Protein AF-A0A1Q7G0K8-F1 (afdb_monomer)

Structure (mmCIF, N/CA/C/O backbone):
data_AF-A0A1Q7G0K8-F1
#
_entry.id   AF-A0A1Q7G0K8-F1
#
loop_
_atom_site.group_PDB
_atom_site.id
_atom_site.type_symbol
_atom_site.label_atom_id
_atom_site.label_alt_id
_atom_site.label_comp_id
_atom_site.label_asym_id
_atom_site.label_entity_id
_atom_site.label_seq_id
_atom_site.pdbx_PDB_ins_code
_atom_site.Cartn_x
_atom_site.Cartn_y
_atom_site.Cartn_z
_atom_site.occupancy
_atom_site.B_iso_or_equiv
_atom_site.auth_seq_id
_atom_site.auth_comp_id
_atom_site.auth_asym_id
_atom_site.auth_atom_id
_atom_site.pdbx_PDB_mod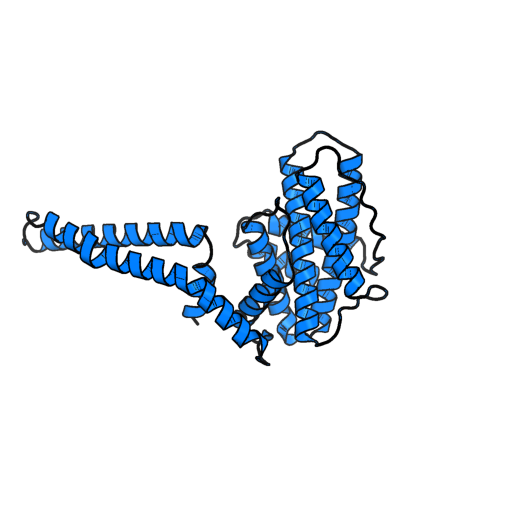el_num
ATOM 1 N N . MET A 1 1 ? -22.904 4.270 6.569 1.00 43.72 1 MET A N 1
ATOM 2 C CA . MET A 1 1 ? -21.488 4.524 6.192 1.00 43.72 1 MET A CA 1
ATOM 3 C C . MET A 1 1 ? -20.480 4.376 7.353 1.00 43.72 1 MET A C 1
ATOM 5 O O . MET A 1 1 ? -19.291 4.566 7.135 1.00 43.72 1 MET A O 1
ATOM 9 N N . THR A 1 2 ? -20.897 3.989 8.563 1.00 53.34 2 THR A N 1
ATOM 10 C CA . THR A 1 2 ? -20.095 4.091 9.805 1.00 53.34 2 THR A CA 1
ATOM 11 C C . THR A 1 2 ? -19.449 2.775 10.270 1.00 53.34 2 THR A C 1
ATOM 13 O O . THR A 1 2 ? -18.305 2.788 10.707 1.00 53.34 2 THR A O 1
ATOM 16 N N . PHE A 1 3 ? -20.108 1.624 10.099 1.00 43.81 3 PHE A N 1
ATOM 17 C CA . PHE A 1 3 ? -19.624 0.331 10.621 1.00 43.81 3 PHE A CA 1
ATOM 18 C C . PHE A 1 3 ? -18.377 -0.216 9.899 1.00 43.81 3 PHE A C 1
ATOM 20 O O . PHE A 1 3 ? -17.456 -0.717 10.536 1.00 43.81 3 PHE A O 1
ATOM 27 N N . ARG A 1 4 ? -18.292 -0.050 8.570 1.00 51.41 4 ARG A N 1
ATOM 28 C CA . ARG A 1 4 ? -17.136 -0.496 7.764 1.00 51.41 4 ARG A CA 1
ATOM 29 C C . ARG A 1 4 ? -15.848 0.277 8.069 1.00 51.41 4 ARG A C 1
ATOM 31 O O . ARG A 1 4 ? -14.794 -0.336 8.153 1.00 51.41 4 ARG A O 1
ATOM 38 N N . ARG A 1 5 ? -15.942 1.598 8.275 1.00 53.44 5 ARG A N 1
ATOM 39 C CA . ARG A 1 5 ? -14.797 2.433 8.689 1.00 53.44 5 ARG A CA 1
ATOM 40 C C . ARG A 1 5 ? -14.340 2.115 10.110 1.00 53.44 5 ARG A C 1
ATOM 42 O O . ARG A 1 5 ? -13.145 2.123 10.363 1.00 53.44 5 ARG A O 1
ATOM 49 N N . LEU A 1 6 ? -15.281 1.829 11.013 1.00 50.41 6 LEU A N 1
ATOM 50 C CA . LEU A 1 6 ? -14.967 1.397 12.377 1.00 50.41 6 LEU A CA 1
ATOM 51 C C . LEU A 1 6 ? -14.255 0.037 12.372 1.00 50.41 6 LEU A C 1
ATOM 53 O O . LEU A 1 6 ? -13.249 -0.131 13.051 1.00 50.41 6 LEU A O 1
ATOM 57 N N . LEU A 1 7 ? -14.707 -0.907 11.544 1.00 50.59 7 LEU A N 1
ATOM 58 C CA . LEU A 1 7 ? -14.046 -2.203 11.374 1.00 50.59 7 LEU A CA 1
ATOM 59 C C . LEU A 1 7 ? -12.630 -2.086 10.788 1.00 50.59 7 LEU A C 1
ATOM 61 O O . LEU A 1 7 ? -11.748 -2.818 11.227 1.00 50.59 7 LEU A O 1
ATOM 65 N N . SER A 1 8 ? -12.386 -1.165 9.847 1.00 46.12 8 SER A N 1
ATOM 66 C CA . SER A 1 8 ? -11.050 -0.974 9.262 1.00 46.12 8 SER A CA 1
ATOM 67 C C . SER A 1 8 ? -10.061 -0.285 10.211 1.00 46.12 8 SER A C 1
ATOM 69 O O . SER A 1 8 ? -8.856 -0.500 10.100 1.00 46.12 8 SER A O 1
ATOM 71 N N . THR A 1 9 ? -10.531 0.552 11.143 1.00 51.09 9 THR A N 1
ATOM 72 C CA . THR A 1 9 ? -9.659 1.210 12.131 1.00 51.09 9 THR A CA 1
ATOM 73 C C . THR A 1 9 ? -9.347 0.313 13.331 1.00 51.09 9 THR A C 1
ATOM 75 O O . THR A 1 9 ? -8.195 0.290 13.772 1.00 51.09 9 THR A O 1
ATOM 78 N N . LEU A 1 10 ? -10.313 -0.493 13.793 1.00 46.97 10 LEU A N 1
ATOM 79 C CA . LEU A 1 10 ? -10.187 -1.386 14.960 1.00 46.97 10 LEU A CA 1
ATOM 80 C C . LEU A 1 10 ? -9.153 -2.517 14.797 1.00 46.97 10 LEU A C 1
ATOM 82 O O . LEU A 1 10 ? -8.747 -3.145 15.775 1.00 46.97 10 LEU A O 1
ATOM 86 N N . THR A 1 11 ? -8.685 -2.789 13.579 1.00 48.81 11 THR A N 1
ATOM 87 C CA . THR A 1 11 ? -7.719 -3.865 13.313 1.00 48.81 11 THR A CA 1
ATOM 88 C C . THR A 1 11 ? -6.261 -3.495 13.586 1.00 48.81 11 THR A C 1
ATOM 90 O O . THR A 1 11 ? -5.415 -4.386 13.627 1.00 48.81 11 THR A O 1
ATOM 93 N N . THR A 1 12 ? -5.931 -2.217 13.799 1.00 53.56 12 THR A N 1
ATOM 94 C CA . THR A 1 12 ? -4.537 -1.796 14.034 1.00 53.56 12 THR A CA 1
ATOM 95 C C . THR A 1 12 ? -4.148 -1.899 15.513 1.00 53.56 12 THR A C 1
ATOM 97 O O . THR A 1 12 ? -4.905 -1.501 16.395 1.00 53.56 12 THR A O 1
ATOM 100 N N . VAL A 1 13 ? -2.942 -2.400 15.814 1.00 50.75 13 VAL A N 1
ATOM 101 C CA . VAL A 1 13 ? -2.431 -2.547 17.200 1.00 50.75 13 VAL A CA 1
ATOM 102 C C . VAL A 1 13 ? -2.451 -1.215 17.963 1.00 50.75 13 VAL A C 1
ATOM 104 O O . VAL A 1 13 ? -2.772 -1.178 19.149 1.00 50.75 13 VAL A O 1
ATOM 107 N N . VAL A 1 14 ? -2.194 -0.110 17.258 1.00 53.75 14 VAL A N 1
ATOM 108 C CA . VAL A 1 14 ? -2.262 1.250 17.808 1.00 53.75 14 VAL A CA 1
ATOM 109 C C . VAL A 1 14 ? -3.699 1.636 18.165 1.00 53.75 14 VAL A C 1
ATOM 111 O O . VAL A 1 14 ? -3.916 2.153 19.258 1.00 53.75 14 VAL A O 1
ATOM 114 N N . SER A 1 15 ? -4.687 1.316 17.314 1.00 56.28 15 SER A N 1
ATOM 115 C CA . SER A 1 15 ? -6.109 1.497 17.645 1.00 56.28 15 SER A CA 1
ATOM 116 C C . SER A 1 15 ? -6.512 0.676 18.864 1.00 56.28 15 SER A C 1
ATOM 118 O O . SER A 1 15 ? -7.259 1.170 19.696 1.00 56.28 15 SER A O 1
ATOM 120 N N . ARG A 1 16 ? -6.007 -0.553 19.024 1.00 60.28 16 ARG A N 1
ATOM 121 C CA . ARG A 1 16 ? -6.355 -1.395 20.184 1.00 60.28 16 ARG A CA 1
ATOM 122 C C . ARG A 1 16 ? -5.969 -0.726 21.503 1.00 60.28 16 ARG A C 1
ATOM 124 O O . ARG A 1 16 ? -6.757 -0.719 22.447 1.00 60.28 16 ARG A O 1
ATOM 131 N N . GLN A 1 17 ? -4.776 -0.133 21.561 1.00 63.19 17 GLN A N 1
ATOM 132 C CA . GLN A 1 17 ? -4.289 0.546 22.761 1.00 63.19 17 GLN A CA 1
ATOM 133 C C . GLN A 1 17 ? -4.999 1.880 23.009 1.00 63.19 17 GLN A C 1
ATOM 135 O O . GLN A 1 17 ? -5.343 2.180 24.153 1.00 63.19 17 GLN A O 1
ATOM 140 N N . THR A 1 18 ? -5.252 2.677 21.969 1.00 66.94 18 THR A N 1
ATOM 141 C CA . THR A 1 18 ? -5.958 3.957 22.123 1.00 66.94 18 THR A CA 1
ATOM 142 C C . THR A 1 18 ? -7.433 3.766 22.450 1.00 66.94 18 THR A C 1
ATOM 144 O O . THR A 1 18 ? -7.931 4.473 23.319 1.00 66.94 18 THR A O 1
ATOM 147 N N . THR A 1 19 ? -8.123 2.788 21.859 1.00 68.56 19 THR A N 1
ATOM 148 C CA . THR A 1 19 ? -9.530 2.499 22.176 1.00 68.56 19 THR A CA 1
ATOM 149 C C . THR A 1 19 ? -9.686 1.947 23.594 1.00 68.56 19 THR A C 1
ATOM 151 O O . THR A 1 19 ? -10.579 2.385 24.317 1.00 68.56 19 THR A O 1
ATOM 154 N N . ALA A 1 20 ? -8.784 1.068 24.047 1.00 70.94 20 ALA A N 1
ATOM 155 C CA . ALA A 1 20 ? -8.793 0.587 25.430 1.00 70.94 20 ALA A CA 1
ATOM 156 C C . ALA A 1 20 ? -8.519 1.715 26.445 1.00 70.94 20 ALA A C 1
ATOM 158 O O . ALA A 1 20 ? -9.172 1.782 27.487 1.00 70.94 20 ALA A O 1
ATOM 159 N N . ARG A 1 21 ? -7.590 2.634 26.135 1.00 75.69 21 ARG A N 1
ATOM 160 C CA . ARG A 1 21 ? -7.323 3.822 26.967 1.00 75.69 21 ARG A CA 1
ATOM 161 C C . ARG A 1 21 ? -8.503 4.793 26.974 1.00 75.69 21 ARG A C 1
ATOM 163 O O . ARG A 1 21 ? -8.889 5.255 28.042 1.00 75.69 21 ARG A O 1
ATOM 170 N N . ALA A 1 22 ? -9.100 5.068 25.816 1.00 79.06 22 ALA A N 1
ATOM 171 C CA . ALA A 1 22 ? -10.258 5.949 25.692 1.00 79.06 22 ALA A CA 1
ATOM 172 C C . ALA A 1 22 ? -11.465 5.414 26.475 1.00 79.06 22 ALA A C 1
ATOM 174 O O . ALA A 1 22 ? -12.128 6.183 27.163 1.00 79.06 22 ALA A O 1
ATOM 175 N N . LEU A 1 23 ? -11.701 4.098 26.439 1.00 83.19 23 LEU A N 1
ATOM 176 C CA . LEU A 1 23 ? -12.738 3.451 27.242 1.00 83.19 23 LEU A CA 1
ATOM 177 C C . LEU A 1 23 ? -12.514 3.676 28.744 1.00 83.19 23 LEU A C 1
ATOM 179 O O . LEU A 1 23 ? -13.438 4.077 29.448 1.00 83.19 23 LEU A O 1
ATOM 183 N N . GLY A 1 24 ? -11.281 3.476 29.222 1.00 79.81 24 GLY A N 1
ATOM 184 C CA . GLY A 1 24 ? -10.923 3.752 30.615 1.00 79.81 24 GLY A CA 1
ATOM 185 C C . GLY A 1 24 ? -11.176 5.211 31.005 1.00 79.81 24 GLY A C 1
ATOM 186 O O . GLY A 1 24 ? -11.798 5.470 32.032 1.00 79.81 24 GLY A O 1
ATOM 187 N N . VAL A 1 25 ? -10.772 6.163 30.156 1.00 83.69 25 VAL A N 1
ATOM 188 C CA . VAL A 1 25 ? -11.004 7.601 30.381 1.00 83.69 25 VAL A CA 1
ATOM 189 C C . VAL A 1 25 ? -12.498 7.922 30.441 1.00 83.69 25 VAL A C 1
ATOM 191 O O . VAL A 1 25 ? -12.925 8.619 31.355 1.00 83.69 25 VAL A O 1
ATOM 194 N N . ILE A 1 26 ? -13.308 7.384 29.526 1.00 85.81 26 ILE A N 1
ATOM 195 C CA . ILE A 1 26 ? -14.762 7.605 29.512 1.00 85.81 26 ILE A CA 1
ATOM 196 C C . ILE A 1 26 ? -15.412 7.068 30.791 1.00 85.81 26 ILE A C 1
ATOM 198 O O . ILE A 1 26 ? -16.236 7.760 31.383 1.00 85.81 26 ILE A O 1
ATOM 202 N N . CYS A 1 27 ? -15.024 5.876 31.255 1.00 84.44 27 CYS A N 1
ATOM 203 C CA . CYS A 1 27 ? -15.546 5.320 32.505 1.00 84.44 27 CYS A CA 1
ATOM 204 C C . CYS A 1 27 ? -15.149 6.163 33.726 1.00 84.44 27 CYS A C 1
ATOM 206 O O . CYS A 1 27 ? -15.976 6.378 34.609 1.00 84.44 27 CYS A O 1
ATOM 208 N N . VAL A 1 28 ? -13.920 6.690 33.765 1.00 83.81 28 VAL A N 1
ATOM 209 C CA . VAL A 1 28 ? -13.476 7.601 34.835 1.00 83.81 28 VAL A CA 1
ATOM 210 C C . VAL A 1 28 ? -14.252 8.918 34.799 1.00 83.81 28 VAL A C 1
ATOM 212 O O . VAL A 1 28 ? -14.718 9.377 35.839 1.00 83.81 28 VAL A O 1
ATOM 215 N N . VAL A 1 29 ? -14.450 9.509 33.618 1.00 87.81 29 VAL A N 1
ATOM 216 C CA . VAL A 1 29 ? -15.249 10.734 33.459 1.00 87.81 29 VAL A CA 1
ATOM 217 C C . VAL A 1 29 ? -16.693 10.493 33.894 1.00 87.81 29 VAL A C 1
ATOM 219 O O . VAL A 1 29 ? -17.233 11.279 34.667 1.00 87.81 29 VAL A O 1
ATOM 222 N N . GLY A 1 30 ? -17.301 9.384 33.468 1.00 82.50 30 GLY A N 1
ATOM 223 C CA . GLY A 1 30 ? -18.648 8.995 33.879 1.00 82.50 30 GLY A CA 1
ATOM 224 C C . GLY A 1 30 ? -18.778 8.825 35.394 1.00 82.50 30 GLY A C 1
ATOM 225 O O . GLY A 1 30 ? -19.734 9.323 35.992 1.00 82.50 30 GLY A O 1
ATOM 226 N N . TYR A 1 31 ? -17.781 8.214 36.036 1.00 85.44 31 TYR A N 1
ATOM 227 C CA . TYR A 1 31 ? -17.707 8.104 37.493 1.00 85.44 31 TYR A CA 1
ATOM 228 C C .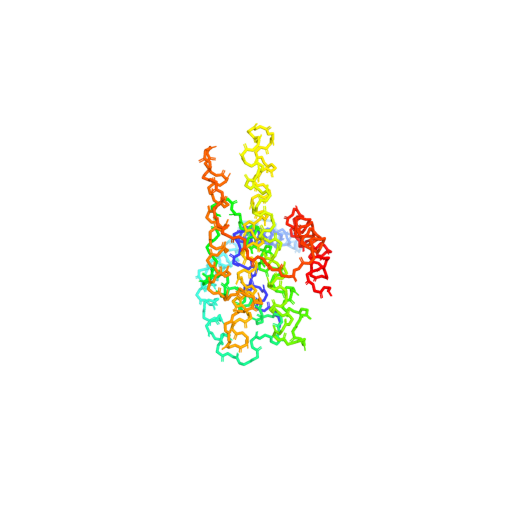 TYR A 1 31 ? -17.618 9.476 38.181 1.00 85.44 31 TYR A C 1
ATOM 230 O O . TYR A 1 31 ? -18.389 9.744 39.102 1.00 85.44 31 TYR A O 1
ATOM 238 N N . ILE A 1 32 ? -16.748 10.375 37.706 1.00 86.75 32 ILE A N 1
ATOM 239 C CA . ILE A 1 32 ? -16.601 11.733 38.259 1.00 86.75 32 ILE A CA 1
ATOM 240 C C . ILE A 1 32 ? -17.900 12.532 38.108 1.00 86.75 32 ILE A C 1
ATOM 242 O O . ILE A 1 32 ? -18.343 13.166 39.064 1.00 86.75 32 ILE A O 1
ATOM 246 N N . VAL A 1 33 ? -18.544 12.467 36.940 1.00 88.31 33 VAL A N 1
ATOM 247 C CA . VAL A 1 33 ? -19.842 13.116 36.700 1.00 88.31 33 VAL A CA 1
ATOM 248 C C . VAL A 1 33 ? -20.901 12.557 37.649 1.00 88.31 33 VAL A C 1
ATOM 250 O O . VAL A 1 33 ? -21.649 13.322 38.253 1.00 88.31 33 VAL A O 1
ATOM 253 N N . THR A 1 34 ? -20.921 11.239 37.861 1.00 85.44 34 THR A N 1
ATOM 254 C CA . THR A 1 34 ? -21.847 10.601 38.809 1.00 85.44 34 THR A CA 1
ATOM 255 C C . THR A 1 34 ? -21.617 11.124 40.232 1.00 85.44 34 THR A C 1
ATOM 257 O O . THR A 1 34 ? -22.569 11.541 40.889 1.00 85.44 34 THR A O 1
ATOM 260 N N . LEU A 1 35 ? -20.363 11.209 40.690 1.00 85.81 35 LEU A N 1
ATOM 261 C CA . LEU A 1 35 ? -20.038 11.792 41.997 1.00 85.81 35 LEU A CA 1
ATOM 262 C C . LEU A 1 35 ? -20.461 13.262 42.107 1.00 85.81 35 LEU A C 1
ATOM 264 O O . LEU A 1 35 ? -21.016 13.655 43.131 1.00 85.81 35 LEU A O 1
ATOM 268 N N . ALA A 1 36 ? -20.242 14.060 41.060 1.00 85.00 36 ALA A N 1
ATOM 269 C CA . ALA A 1 36 ? -20.640 15.464 41.029 1.00 85.00 36 ALA A CA 1
ATOM 270 C C . ALA A 1 36 ? -22.165 15.625 41.127 1.00 85.00 36 ALA A C 1
ATOM 272 O O . ALA A 1 36 ? -22.645 16.458 41.894 1.00 85.00 36 ALA A O 1
ATOM 273 N N . THR A 1 37 ? -22.936 14.791 40.420 1.00 85.44 37 THR A N 1
ATOM 274 C CA . THR A 1 37 ? -24.406 14.808 40.512 1.00 85.44 37 THR A CA 1
ATOM 275 C C . THR A 1 37 ? -24.904 14.396 41.896 1.00 85.44 37 THR A C 1
ATOM 277 O O . THR A 1 37 ? -25.792 15.049 42.433 1.00 85.44 37 THR A O 1
ATOM 280 N N . MET A 1 38 ? -24.292 13.383 42.519 1.00 84.44 38 MET A N 1
ATOM 281 C CA . MET A 1 38 ? -24.639 12.954 43.879 1.00 84.44 38 MET A CA 1
ATOM 282 C C . MET A 1 38 ? -24.292 14.002 44.940 1.00 84.44 38 MET A C 1
ATOM 284 O O . MET A 1 38 ? -25.022 14.151 45.922 1.00 84.44 38 MET A O 1
ATOM 288 N N . ALA A 1 39 ? -23.185 14.724 44.749 1.00 82.88 39 ALA A N 1
ATOM 289 C CA . ALA A 1 39 ? -22.804 15.847 45.596 1.00 82.88 39 ALA A CA 1
ATOM 290 C C . ALA A 1 39 ? -23.802 17.007 45.454 1.00 82.88 39 ALA A C 1
ATOM 292 O O . ALA A 1 39 ? -24.260 17.543 46.460 1.00 82.88 39 ALA A O 1
ATOM 293 N N . ALA A 1 40 ? -24.194 17.343 44.220 1.00 83.38 40 ALA A N 1
ATOM 294 C CA . ALA A 1 40 ? -25.156 18.405 43.935 1.00 83.38 40 ALA A CA 1
ATOM 295 C C . ALA A 1 40 ? -26.580 18.081 44.424 1.00 83.38 40 ALA A C 1
ATOM 297 O O . ALA A 1 40 ? -27.300 18.976 44.854 1.00 83.38 40 ALA A O 1
ATOM 298 N N . SER A 1 41 ? -26.988 16.809 44.393 1.00 82.88 41 SER A N 1
ATOM 299 C CA . SER A 1 41 ? -28.323 16.372 44.815 1.00 82.88 41 SER A CA 1
ATOM 300 C C . SER A 1 41 ? -28.442 16.096 46.320 1.00 82.88 41 SER A C 1
ATOM 302 O O . SER A 1 41 ? -29.478 15.607 46.765 1.00 82.88 41 SER A O 1
ATOM 304 N N . GLY A 1 42 ? -27.378 16.316 47.104 1.00 76.12 42 GLY A N 1
ATOM 305 C CA . GLY A 1 42 ? -27.368 16.053 48.548 1.00 76.12 42 GLY A CA 1
ATOM 306 C C . GLY A 1 42 ? -27.459 14.569 48.930 1.00 76.12 42 GLY A C 1
ATOM 307 O O . GLY A 1 42 ? -27.656 14.250 50.099 1.00 76.12 42 GLY A O 1
ATOM 308 N N . ALA A 1 43 ? -27.284 13.644 47.977 1.00 71.25 43 ALA A N 1
ATOM 309 C CA . ALA A 1 43 ? -27.407 12.199 48.206 1.00 71.25 43 ALA A CA 1
ATOM 310 C C . ALA A 1 43 ? -26.241 11.600 49.026 1.00 71.25 43 ALA A C 1
ATOM 312 O O . ALA A 1 43 ? -26.268 10.418 49.375 1.00 71.25 43 ALA A O 1
ATOM 313 N N . GLY A 1 44 ? -25.234 12.419 49.348 1.00 67.06 44 GLY A N 1
ATOM 314 C CA . GLY A 1 44 ? -24.086 12.069 50.178 1.00 67.06 44 GLY A CA 1
ATOM 315 C C . GLY A 1 44 ? -23.000 11.308 49.414 1.00 67.06 44 GLY A C 1
ATOM 316 O O . GLY A 1 44 ? -23.242 10.275 48.789 1.00 67.06 44 GLY A O 1
ATOM 317 N N . LEU A 1 45 ? -21.752 11.774 49.530 1.00 76.75 45 LEU A N 1
ATOM 318 C CA . LEU A 1 45 ? -20.577 11.105 48.952 1.00 76.75 45 LEU A CA 1
ATOM 319 C C . LEU A 1 45 ? -20.249 9.755 49.609 1.00 76.75 45 LEU A C 1
ATOM 321 O O . LEU A 1 45 ? -19.386 9.042 49.114 1.00 76.75 45 LEU A O 1
ATOM 325 N N . GLN A 1 46 ? -20.934 9.353 50.683 1.00 77.75 46 GLN A N 1
ATOM 326 C CA . GLN A 1 46 ? -20.660 8.088 51.378 1.00 77.75 46 GLN A CA 1
ATOM 327 C C . GLN A 1 46 ? -20.849 6.844 50.494 1.00 77.75 46 GLN A C 1
ATOM 329 O O . GLN A 1 46 ? -20.254 5.804 50.757 1.00 77.75 46 GLN A O 1
ATOM 334 N N . ARG A 1 47 ? -21.620 6.952 49.405 1.00 81.50 47 ARG A N 1
ATOM 335 C CA . ARG A 1 47 ? -21.840 5.871 48.430 1.00 81.50 47 ARG A CA 1
ATOM 336 C C . ARG A 1 47 ? -20.835 5.875 47.268 1.00 81.50 47 ARG A C 1
ATOM 338 O O . ARG A 1 47 ? -21.063 5.188 46.274 1.00 81.50 47 ARG A O 1
ATOM 345 N N . TRP A 1 48 ? -19.724 6.611 47.371 1.00 81.94 48 TRP A N 1
ATOM 346 C CA . TRP A 1 48 ? -18.695 6.681 46.323 1.00 81.94 48 TRP A CA 1
ATOM 347 C C . TRP A 1 48 ? -18.190 5.294 45.901 1.00 81.94 48 TRP A C 1
ATOM 349 O O . TRP A 1 48 ? -18.043 5.028 44.711 1.00 81.94 48 TRP A O 1
ATOM 359 N N . PHE A 1 49 ? -18.014 4.379 46.860 1.00 83.75 49 PHE A N 1
ATOM 360 C CA . PHE A 1 49 ? -17.557 3.016 46.588 1.00 83.75 49 PHE A CA 1
ATOM 361 C C . PHE A 1 49 ? -18.581 2.213 45.775 1.00 83.75 49 PHE A C 1
ATOM 363 O O . PHE A 1 49 ? -18.207 1.462 44.880 1.00 83.75 49 PHE A O 1
ATOM 370 N N . PHE A 1 50 ? -19.881 2.415 46.021 1.00 84.25 50 PHE A N 1
ATOM 371 C CA . PHE A 1 50 ? -20.942 1.789 45.231 1.00 84.25 50 PHE A CA 1
ATOM 372 C C . PHE A 1 50 ? -20.935 2.307 43.789 1.00 84.25 50 PHE A C 1
ATOM 374 O O . PHE A 1 50 ? -20.972 1.513 42.852 1.00 84.25 50 PHE A O 1
ATOM 381 N N . ALA A 1 51 ? -20.810 3.625 43.599 1.00 82.81 51 ALA A N 1
ATOM 382 C CA . ALA A 1 51 ? -20.683 4.214 42.266 1.00 82.81 51 ALA A CA 1
ATOM 383 C C . ALA A 1 51 ? -19.430 3.697 41.534 1.00 82.81 51 ALA A C 1
ATOM 385 O O . ALA A 1 51 ? -19.490 3.400 40.341 1.00 82.81 51 ALA A O 1
ATOM 386 N N . LEU A 1 52 ? -18.315 3.530 42.253 1.00 85.00 52 LEU A N 1
ATOM 387 C CA . LEU A 1 52 ? -17.077 2.975 41.710 1.00 85.00 52 LEU A CA 1
ATOM 388 C C . LEU A 1 52 ? -17.263 1.515 41.286 1.00 85.00 52 LEU A C 1
ATOM 390 O O . LEU A 1 52 ? -16.842 1.139 40.196 1.00 85.00 52 LEU A O 1
ATOM 394 N N . LEU A 1 53 ? -17.942 0.709 42.104 1.00 87.31 53 LEU A N 1
ATOM 395 C CA . LEU A 1 53 ? -18.225 -0.693 41.804 1.00 87.31 53 LEU A CA 1
ATOM 396 C C . LEU A 1 53 ? -19.154 -0.835 40.591 1.00 87.31 53 LEU A C 1
ATOM 398 O O . LEU A 1 53 ? -18.887 -1.657 39.719 1.00 87.31 53 LEU A O 1
ATOM 402 N N . VAL A 1 54 ? -20.182 0.010 40.469 1.00 87.50 54 VAL A N 1
ATOM 403 C CA . VAL A 1 54 ? -21.057 0.058 39.285 1.00 87.50 54 VAL A CA 1
ATOM 404 C C . VAL A 1 54 ? -20.253 0.397 38.026 1.00 87.50 54 VAL A C 1
ATOM 406 O O . VAL A 1 54 ? -20.321 -0.331 37.036 1.00 87.50 54 VAL A O 1
ATOM 409 N N . TRP A 1 55 ? -19.441 1.454 38.052 1.00 87.69 55 TRP A N 1
ATOM 410 C CA . TRP A 1 55 ? -18.656 1.853 36.881 1.00 87.69 55 TRP A CA 1
ATOM 411 C C . TRP A 1 55 ? -17.554 0.848 36.524 1.00 87.69 55 TRP A C 1
ATOM 413 O O . TRP A 1 55 ? -17.321 0.594 35.342 1.00 87.69 55 TRP A O 1
ATOM 423 N N . ALA A 1 56 ? -16.902 0.231 37.510 1.00 82.56 56 ALA A N 1
ATOM 424 C CA . ALA A 1 56 ? -15.862 -0.765 37.270 1.00 82.56 56 ALA A CA 1
ATOM 425 C C . ALA A 1 56 ? -16.443 -2.105 36.789 1.00 82.56 56 ALA A C 1
ATOM 427 O O . ALA A 1 56 ? -15.993 -2.650 35.782 1.00 82.56 56 ALA A O 1
ATOM 428 N N . VAL A 1 57 ? -17.449 -2.636 37.487 1.00 87.50 57 VAL A N 1
ATOM 429 C CA . VAL A 1 57 ? -17.935 -4.008 37.280 1.00 87.50 57 VAL A CA 1
ATOM 430 C C . VAL A 1 57 ? -19.094 -4.076 36.294 1.00 87.50 57 VAL A C 1
ATOM 432 O O . VAL A 1 57 ? -19.141 -5.005 35.497 1.00 87.50 57 VAL A O 1
ATOM 435 N N . LEU A 1 58 ? -20.017 -3.111 36.308 1.00 86.88 58 LEU A N 1
ATOM 436 C CA . LEU A 1 58 ? -21.211 -3.154 35.454 1.00 86.88 58 LEU A CA 1
ATOM 437 C C . LEU A 1 58 ? -21.054 -2.367 34.150 1.00 86.88 58 LEU A C 1
ATOM 439 O O . LEU A 1 58 ? -21.719 -2.695 33.173 1.00 86.88 58 LEU A O 1
ATOM 443 N N . ALA A 1 59 ? -20.176 -1.362 34.102 1.00 84.81 59 ALA A N 1
ATOM 444 C CA . ALA A 1 59 ? -19.905 -0.622 32.868 1.00 84.81 59 ALA A CA 1
ATOM 445 C C . ALA A 1 59 ? -18.596 -1.069 32.203 1.00 84.81 59 ALA A C 1
ATOM 447 O O . ALA A 1 59 ? -18.608 -1.558 31.072 1.00 84.81 59 ALA A O 1
ATOM 448 N N . TYR A 1 60 ? -17.464 -0.931 32.897 1.00 85.50 60 TYR A N 1
ATOM 449 C CA . TYR A 1 60 ? -16.148 -1.125 32.291 1.00 85.50 60 TYR A CA 1
ATOM 450 C C . TYR A 1 60 ? -15.863 -2.583 31.915 1.00 85.50 60 TYR A C 1
ATOM 452 O O . TYR A 1 60 ? -15.467 -2.836 30.778 1.00 85.50 60 TYR A O 1
ATOM 460 N N . VAL A 1 61 ? -16.078 -3.545 32.823 1.00 84.19 61 VAL A N 1
ATOM 461 C CA . VAL A 1 61 ? -15.822 -4.970 32.537 1.00 84.19 61 VAL A CA 1
ATOM 462 C C . VAL A 1 61 ? -16.644 -5.470 31.333 1.00 84.19 61 VAL A C 1
ATOM 464 O O . VAL A 1 61 ? -16.026 -5.985 30.399 1.00 84.19 6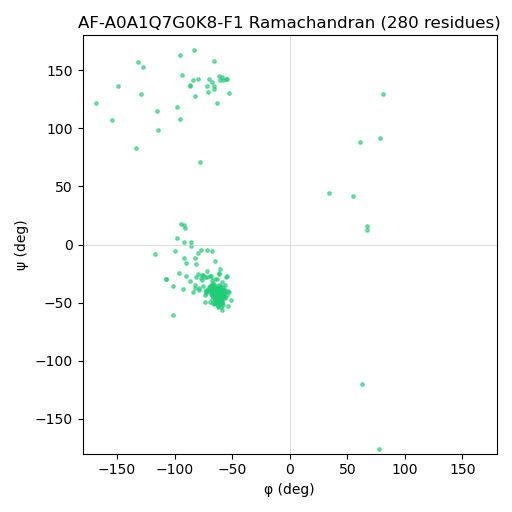1 VAL A O 1
ATOM 467 N N . PRO A 1 62 ? -17.975 -5.264 31.250 1.00 85.06 62 PRO A N 1
ATOM 468 C CA . PRO A 1 62 ? -18.759 -5.675 30.088 1.00 85.06 62 PRO A CA 1
ATOM 469 C C . PRO A 1 62 ? -18.328 -4.987 28.795 1.00 85.06 62 PRO A C 1
ATOM 471 O O . PRO A 1 62 ? -18.147 -5.669 27.787 1.00 85.06 62 PRO A O 1
ATOM 474 N N . LEU A 1 63 ? -18.094 -3.665 28.804 1.00 83.31 63 LEU A N 1
ATOM 475 C CA . LEU A 1 63 ? -17.615 -2.977 27.598 1.00 83.31 63 LEU A CA 1
ATOM 476 C C . LEU A 1 63 ? -16.248 -3.498 27.156 1.00 83.31 63 LEU A C 1
ATOM 478 O O . LEU A 1 63 ? -16.005 -3.618 25.957 1.00 83.31 63 LEU A O 1
ATOM 482 N N . ARG A 1 64 ? -15.361 -3.826 28.097 1.00 83.56 64 ARG A N 1
ATOM 483 C CA . ARG A 1 64 ? -14.046 -4.384 27.785 1.00 83.56 64 ARG A CA 1
ATOM 484 C C . ARG A 1 64 ? -14.153 -5.784 27.185 1.00 83.56 64 ARG A C 1
ATOM 486 O O . ARG A 1 64 ? -13.499 -6.034 26.179 1.00 83.56 64 ARG A O 1
ATOM 493 N N . ILE A 1 65 ? -15.011 -6.646 27.734 1.00 84.44 65 ILE A N 1
ATOM 494 C CA . ILE A 1 65 ? -15.290 -7.978 27.173 1.00 84.44 65 ILE A CA 1
ATOM 495 C C . ILE A 1 65 ? -15.852 -7.850 25.754 1.00 84.44 65 ILE A C 1
ATOM 497 O O . ILE A 1 65 ? -15.386 -8.534 24.848 1.00 84.44 65 ILE A O 1
ATOM 501 N N . VAL A 1 66 ? -16.809 -6.943 25.530 1.00 82.00 66 VAL A N 1
ATOM 502 C CA . VAL A 1 66 ? -17.369 -6.690 24.193 1.00 82.00 66 VAL A CA 1
ATOM 503 C C . VAL A 1 66 ? -16.291 -6.186 23.232 1.00 82.00 66 VAL A C 1
ATOM 505 O O . VAL A 1 66 ? -16.213 -6.664 22.104 1.00 82.00 66 VAL A O 1
ATOM 508 N N . LEU A 1 67 ? -15.430 -5.263 23.666 1.00 81.38 67 LEU A N 1
ATOM 509 C CA . LEU A 1 67 ? -14.323 -4.756 22.854 1.00 81.38 67 LEU A CA 1
ATOM 510 C C . LEU A 1 67 ? -13.358 -5.882 22.453 1.00 81.38 67 LEU A C 1
ATOM 512 O O . LEU A 1 67 ? -12.944 -5.976 21.300 1.00 81.38 67 LEU A O 1
ATOM 516 N N . GLU A 1 68 ? -13.018 -6.750 23.400 1.00 82.12 68 GLU A N 1
ATOM 517 C CA . GLU A 1 68 ? -12.114 -7.877 23.195 1.00 82.12 68 GLU A CA 1
ATOM 518 C C . GLU A 1 68 ? -12.736 -8.947 22.289 1.00 82.12 68 GLU A C 1
ATOM 520 O O . GLU A 1 68 ? -12.080 -9.415 21.360 1.00 82.12 68 GLU A O 1
ATOM 525 N N . ALA A 1 69 ? -14.030 -9.232 22.453 1.00 80.75 69 ALA A N 1
ATOM 526 C CA . ALA A 1 69 ? -14.795 -10.094 21.554 1.00 80.75 69 ALA A CA 1
ATOM 527 C C . ALA A 1 69 ? -14.877 -9.521 20.129 1.00 80.75 69 ALA A C 1
ATOM 529 O O . ALA A 1 69 ? -14.730 -10.246 19.147 1.00 80.75 69 ALA A O 1
ATOM 530 N N . ILE A 1 70 ? -15.059 -8.205 19.979 1.00 75.81 70 ILE A N 1
ATOM 531 C CA . ILE A 1 70 ? -14.998 -7.553 18.664 1.00 75.81 70 ILE A CA 1
ATOM 532 C C . ILE A 1 70 ? -13.593 -7.694 18.077 1.00 75.81 70 ILE A C 1
ATOM 534 O O . ILE A 1 70 ? -13.464 -7.968 16.888 1.00 75.81 70 ILE A O 1
ATOM 538 N N . HIS A 1 71 ? -12.535 -7.552 18.876 1.00 71.25 71 HIS A N 1
ATOM 539 C CA . HIS A 1 71 ? -11.163 -7.706 18.393 1.00 71.25 71 HIS A CA 1
ATOM 540 C C . HIS A 1 71 ? -10.825 -9.136 17.958 1.00 71.25 71 HIS A C 1
ATOM 542 O O . HIS A 1 71 ? -10.052 -9.293 17.011 1.00 71.25 71 HIS A O 1
ATOM 548 N N . THR A 1 72 ? -11.387 -10.162 18.600 1.00 75.88 72 THR A N 1
ATOM 549 C CA . THR A 1 72 ? -11.203 -11.562 18.185 1.00 75.88 72 THR A CA 1
ATOM 550 C C . THR A 1 72 ? -12.029 -11.906 16.948 1.00 75.88 72 THR A C 1
ATOM 552 O O . THR A 1 72 ? -11.556 -12.636 16.079 1.00 75.88 72 THR A O 1
ATOM 555 N N . LEU A 1 73 ? -13.230 -11.335 16.814 1.00 75.81 73 LEU A N 1
ATOM 556 C CA . LEU A 1 73 ? -14.120 -11.564 15.671 1.00 75.81 73 LEU A CA 1
ATOM 557 C C . LEU A 1 73 ? -13.766 -10.714 14.441 1.00 75.81 73 LEU A C 1
ATOM 559 O O . LEU A 1 73 ? -14.039 -11.126 13.313 1.00 75.81 73 LEU A O 1
ATOM 563 N N . ALA A 1 74 ? -13.159 -9.540 14.623 1.00 74.31 74 ALA A N 1
ATOM 564 C CA . ALA A 1 74 ? -12.875 -8.591 13.546 1.00 74.31 74 ALA A CA 1
ATOM 565 C C . ALA A 1 74 ? -12.023 -9.177 12.402 1.00 74.31 74 ALA A C 1
ATOM 567 O O . ALA A 1 74 ? -12.383 -8.931 11.250 1.00 74.31 74 ALA A O 1
ATOM 568 N N . PRO A 1 75 ? -10.955 -9.968 12.644 1.00 75.38 75 PRO A N 1
ATOM 569 C CA . PRO A 1 75 ? -10.207 -10.621 11.571 1.00 75.38 75 PRO A CA 1
ATOM 570 C C . PRO A 1 75 ? -11.082 -11.569 10.746 1.00 75.38 75 PRO A C 1
ATOM 572 O O . PRO A 1 75 ? -11.110 -11.457 9.525 1.00 75.38 75 PRO A O 1
ATOM 575 N N . ALA A 1 76 ? -11.866 -12.432 11.401 1.00 79.75 76 ALA A N 1
ATOM 576 C CA . ALA A 1 76 ? -12.749 -13.381 10.722 1.00 79.75 76 ALA A CA 1
ATOM 577 C C . ALA A 1 76 ? -13.844 -12.667 9.911 1.00 79.75 76 ALA A C 1
ATOM 579 O O . ALA A 1 76 ? -14.118 -13.024 8.763 1.00 79.75 76 ALA A O 1
ATOM 580 N N . LEU A 1 77 ? -14.437 -11.611 10.478 1.00 79.06 77 LEU A N 1
ATOM 581 C CA . LEU A 1 77 ? -15.407 -10.766 9.783 1.00 79.06 77 LEU A CA 1
ATOM 582 C C . LEU A 1 77 ? -14.779 -10.052 8.583 1.00 79.06 77 LEU A C 1
ATOM 584 O O . LEU A 1 77 ? -15.408 -9.974 7.530 1.00 79.06 77 LEU A O 1
ATOM 588 N N . ARG A 1 78 ? -13.541 -9.561 8.711 1.00 78.50 78 ARG A N 1
ATOM 589 C CA . ARG A 1 78 ? -12.809 -8.917 7.616 1.00 78.50 78 ARG A CA 1
ATOM 590 C C . ARG A 1 78 ? -12.538 -9.902 6.487 1.00 78.50 78 ARG A C 1
ATOM 592 O O . ARG A 1 78 ? -12.878 -9.583 5.355 1.00 78.50 78 ARG A O 1
ATOM 599 N N . THR A 1 79 ? -12.029 -11.098 6.778 1.00 81.88 79 THR A N 1
ATOM 600 C CA . THR A 1 79 ? -11.807 -12.143 5.763 1.00 81.88 79 THR A CA 1
ATOM 601 C C . THR A 1 79 ? -13.104 -12.492 5.039 1.00 81.88 79 THR A C 1
ATOM 603 O O . THR A 1 79 ? -13.138 -12.545 3.812 1.00 81.88 79 THR A O 1
ATOM 606 N N . LYS A 1 80 ? -14.211 -12.630 5.779 1.00 82.94 80 LYS A N 1
ATOM 607 C CA . LYS A 1 80 ? -15.532 -12.873 5.186 1.00 82.94 80 LYS A CA 1
ATOM 608 C C . LYS A 1 80 ? -15.994 -11.714 4.295 1.00 82.94 80 LYS A C 1
ATOM 610 O O . LYS A 1 80 ? -16.516 -11.953 3.211 1.00 82.94 80 LYS A O 1
ATOM 615 N N . LEU A 1 81 ? -15.798 -10.466 4.725 1.00 82.19 81 LEU A N 1
ATOM 616 C CA . LEU A 1 81 ? -16.145 -9.278 3.938 1.00 82.19 81 LEU A CA 1
ATOM 617 C C . LEU A 1 81 ? -15.287 -9.141 2.678 1.00 82.19 81 LEU A C 1
ATOM 619 O O . LEU A 1 81 ? -15.816 -8.734 1.646 1.00 82.19 81 LEU A O 1
ATOM 623 N N . ILE A 1 82 ? -13.998 -9.479 2.747 1.00 82.62 82 ILE A N 1
ATOM 624 C CA . ILE A 1 82 ? -13.098 -9.511 1.588 1.00 82.62 82 ILE A CA 1
ATOM 625 C C . ILE A 1 82 ? -13.602 -10.558 0.594 1.00 82.62 82 ILE A C 1
ATOM 627 O O . ILE A 1 82 ? -13.910 -10.202 -0.541 1.00 82.62 82 ILE A O 1
ATOM 631 N N . ALA A 1 83 ? -13.822 -11.799 1.042 1.00 84.12 83 ALA A N 1
ATOM 632 C CA . ALA A 1 83 ? -14.326 -12.884 0.197 1.00 84.12 83 ALA A CA 1
ATOM 633 C C . ALA A 1 83 ? -15.663 -12.535 -0.485 1.00 84.12 83 ALA A C 1
ATOM 635 O O . ALA A 1 83 ? -15.852 -12.793 -1.670 1.00 84.12 83 ALA A O 1
ATOM 636 N N . GLN A 1 84 ? -16.577 -11.882 0.239 1.00 83.94 84 GLN A N 1
ATOM 637 C CA . GLN A 1 84 ? -17.841 -11.393 -0.324 1.00 83.94 84 GLN A CA 1
ATOM 638 C C . GLN A 1 84 ? -17.671 -10.224 -1.297 1.00 83.94 84 GLN A C 1
ATOM 640 O O . GLN A 1 84 ? -18.537 -10.007 -2.136 1.00 83.94 84 GLN A O 1
ATOM 645 N N . THR A 1 85 ? -16.621 -9.415 -1.151 1.00 84.94 85 THR A N 1
ATOM 646 C CA . THR A 1 85 ? -16.401 -8.241 -2.004 1.00 84.94 85 THR A CA 1
ATOM 647 C C . THR A 1 85 ? -15.738 -8.633 -3.321 1.00 84.94 85 THR A C 1
ATOM 649 O O . THR A 1 85 ? -16.099 -8.071 -4.349 1.00 84.94 85 THR A O 1
ATOM 652 N N . VAL A 1 86 ? -14.843 -9.626 -3.321 1.00 82.75 86 VAL A N 1
ATOM 653 C CA . VAL A 1 86 ? -14.149 -10.112 -4.530 1.00 82.75 86 VAL A CA 1
ATOM 654 C C . VAL A 1 86 ? -15.130 -10.600 -5.604 1.00 82.75 86 VAL A C 1
ATOM 656 O O . VAL A 1 86 ? -14.940 -10.332 -6.785 1.00 82.75 86 VAL A O 1
ATOM 659 N N . THR A 1 87 ? -16.236 -11.238 -5.216 1.00 84.25 87 THR A N 1
ATOM 660 C CA . THR A 1 87 ? -17.227 -11.767 -6.172 1.00 84.25 87 THR A CA 1
ATOM 661 C C . THR A 1 87 ? -18.184 -10.714 -6.733 1.00 84.25 87 THR A C 1
ATOM 663 O O . THR A 1 87 ? -18.968 -11.011 -7.633 1.00 84.25 87 THR A O 1
ATOM 666 N N . ARG A 1 88 ? -18.152 -9.476 -6.225 1.00 86.94 88 ARG A N 1
ATOM 667 C CA . ARG A 1 88 ? -19.060 -8.415 -6.671 1.00 86.94 88 ARG A CA 1
ATOM 668 C C . ARG A 1 88 ? -18.537 -7.719 -7.923 1.00 86.94 88 ARG A C 1
ATOM 670 O O . ARG A 1 88 ? -17.346 -7.429 -8.033 1.00 86.94 88 ARG A O 1
ATOM 677 N N . SER A 1 89 ? -19.446 -7.373 -8.832 1.00 84.75 89 SER A N 1
ATOM 678 C CA . SER A 1 89 ? -19.142 -6.574 -10.027 1.00 84.75 89 SER A CA 1
ATOM 679 C C . SER A 1 89 ? -18.852 -5.103 -9.702 1.00 84.75 89 SER A C 1
ATOM 681 O O . SER A 1 89 ? -18.072 -4.460 -10.392 1.00 84.75 89 SER A O 1
ATOM 683 N N . ASP A 1 90 ? -19.413 -4.572 -8.611 1.00 87.12 90 ASP A N 1
ATOM 684 C CA . ASP A 1 90 ? -19.245 -3.183 -8.162 1.00 87.12 90 ASP A CA 1
ATOM 685 C C . ASP A 1 90 ? -18.077 -2.989 -7.176 1.00 87.12 90 ASP A C 1
ATOM 687 O O . ASP A 1 90 ? -17.992 -1.971 -6.483 1.00 87.12 90 ASP A O 1
ATOM 691 N N . ARG A 1 91 ? -17.150 -3.952 -7.083 1.00 89.12 91 ARG A N 1
ATOM 692 C CA . ARG A 1 91 ? -16.101 -3.967 -6.048 1.00 89.12 91 ARG A CA 1
ATOM 693 C C . ARG A 1 91 ? -15.145 -2.767 -6.093 1.00 89.12 91 ARG A C 1
ATOM 695 O O . ARG A 1 91 ? -14.679 -2.329 -5.041 1.00 89.12 91 ARG A O 1
ATOM 702 N N . TYR A 1 92 ? -14.970 -2.132 -7.251 1.00 90.75 92 TYR A N 1
ATOM 703 C CA . TYR A 1 92 ? -14.210 -0.881 -7.400 1.00 90.75 92 TYR A CA 1
ATOM 704 C C . TYR A 1 92 ? -15.076 0.396 -7.423 1.00 90.75 92 TYR A C 1
ATOM 706 O O . TYR A 1 92 ? -14.550 1.485 -7.616 1.00 90.75 92 TYR A O 1
ATOM 714 N N . ALA A 1 93 ? -16.392 0.321 -7.192 1.00 88.56 93 ALA A N 1
ATOM 715 C CA . ALA A 1 93 ? -17.286 1.481 -7.338 1.00 88.56 93 ALA A CA 1
ATOM 716 C C . ALA A 1 93 ? -17.196 2.491 -6.175 1.00 88.56 93 ALA A C 1
ATOM 718 O O . ALA A 1 93 ? -17.407 3.697 -6.344 1.00 88.56 93 ALA A O 1
ATOM 719 N N . SER A 1 94 ? -16.891 2.014 -4.966 1.00 89.50 94 SER A N 1
ATOM 720 C CA . SER A 1 94 ? -16.908 2.832 -3.753 1.00 89.50 94 SER A CA 1
ATOM 721 C C . SER A 1 94 ? -15.602 2.732 -2.978 1.00 89.50 94 SER A C 1
ATOM 723 O O . SER A 1 94 ? -14.951 1.691 -2.949 1.00 89.50 94 SER A O 1
ATOM 725 N N . ARG A 1 95 ? -15.266 3.786 -2.230 1.00 90.25 95 ARG A N 1
ATOM 726 C CA . ARG A 1 95 ? -14.080 3.779 -1.365 1.00 90.25 95 ARG A CA 1
ATOM 727 C C . ARG A 1 95 ? -14.055 2.599 -0.397 1.00 90.25 95 ARG A C 1
ATOM 729 O O . ARG A 1 95 ? -13.020 1.978 -0.215 1.00 90.25 95 ARG A O 1
ATOM 736 N N . GLY A 1 96 ? -15.192 2.290 0.225 1.00 86.88 96 GLY A N 1
ATOM 737 C CA . GLY A 1 96 ? -15.263 1.220 1.219 1.00 86.88 96 GLY A CA 1
ATOM 738 C C . GLY A 1 96 ? -15.076 -0.179 0.628 1.00 86.88 96 GLY A C 1
ATOM 739 O O . GLY A 1 96 ? -14.642 -1.070 1.347 1.00 86.88 96 GLY A O 1
ATOM 740 N N . THR A 1 97 ? -15.414 -0.387 -0.646 1.00 89.38 97 THR A N 1
ATOM 741 C CA . THR A 1 97 ? -15.172 -1.661 -1.339 1.00 89.38 97 THR A CA 1
ATOM 742 C C . THR A 1 97 ? -13.749 -1.731 -1.884 1.00 89.38 97 THR A C 1
ATOM 744 O O . THR A 1 97 ? -13.099 -2.746 -1.670 1.00 89.38 97 THR A O 1
ATOM 747 N N . ILE A 1 98 ? -13.220 -0.632 -2.441 1.00 92.06 98 ILE A N 1
ATOM 748 C CA . ILE A 1 98 ? -11.809 -0.529 -2.853 1.00 92.06 98 ILE A CA 1
ATOM 749 C C . ILE A 1 98 ? -10.884 -0.829 -1.675 1.00 92.06 98 ILE A C 1
ATOM 751 O O . ILE A 1 98 ? -9.957 -1.614 -1.807 1.00 92.06 98 ILE A O 1
ATOM 755 N N . GLU A 1 99 ? -11.156 -0.248 -0.506 1.00 91.94 99 GLU A N 1
ATOM 756 C CA . GLU A 1 99 ? -10.374 -0.499 0.705 1.00 91.94 99 GLU A CA 1
ATOM 757 C C . GLU A 1 99 ? -10.324 -1.991 1.081 1.00 91.94 99 GLU A C 1
ATOM 759 O O . GLU A 1 99 ? -9.264 -2.476 1.460 1.00 91.94 99 GLU A O 1
ATOM 764 N N . LEU A 1 100 ? -11.431 -2.729 0.933 1.00 89.06 100 LEU A N 1
ATOM 765 C CA . LEU A 1 100 ? -11.478 -4.171 1.208 1.00 89.06 100 LEU A CA 1
ATOM 766 C C . LEU A 1 100 ? -10.759 -4.998 0.140 1.00 89.06 100 LEU A C 1
ATOM 768 O O . LEU A 1 100 ? -10.073 -5.955 0.481 1.00 89.06 100 LEU A O 1
ATOM 772 N N . VAL A 1 101 ? -10.903 -4.634 -1.136 1.00 92.69 101 VAL A N 1
ATOM 773 C CA . VAL A 1 101 ? -10.193 -5.309 -2.231 1.00 92.69 101 VAL A CA 1
ATOM 774 C C . VAL A 1 101 ? -8.688 -5.129 -2.064 1.00 92.69 101 VAL A C 1
ATOM 776 O O . VAL A 1 101 ? -7.956 -6.109 -2.070 1.00 92.69 101 VAL A O 1
ATOM 779 N N . VAL A 1 102 ? -8.228 -3.900 -1.820 1.00 94.25 102 VAL A N 1
ATOM 780 C CA . VAL A 1 102 ? -6.810 -3.603 -1.570 1.00 94.25 102 VAL A CA 1
ATOM 781 C C . VAL A 1 102 ? -6.289 -4.362 -0.352 1.00 94.25 102 VAL A C 1
ATOM 783 O O . VAL A 1 102 ? -5.183 -4.884 -0.397 1.00 94.25 102 VAL A O 1
ATOM 786 N N . ASP A 1 103 ? -7.080 -4.465 0.717 1.00 91.69 103 ASP A N 1
ATOM 787 C CA . ASP A 1 103 ? -6.707 -5.249 1.895 1.00 91.69 103 ASP A CA 1
ATOM 788 C C . ASP A 1 103 ? -6.510 -6.741 1.578 1.00 91.69 103 ASP A C 1
ATOM 790 O O . ASP A 1 103 ? -5.571 -7.343 2.096 1.00 91.69 103 ASP A O 1
ATOM 794 N N . GLY A 1 104 ? -7.371 -7.320 0.732 1.00 90.44 104 GLY A N 1
ATOM 795 C CA . GLY A 1 104 ? -7.215 -8.691 0.235 1.00 90.44 104 GLY A CA 1
ATOM 796 C C . GLY A 1 104 ? -5.972 -8.841 -0.640 1.00 90.44 104 GLY A C 1
ATOM 797 O O . GLY A 1 104 ? -5.114 -9.667 -0.355 1.00 90.44 104 GLY A O 1
ATOM 798 N N . LEU A 1 105 ? -5.807 -7.958 -1.628 1.00 94.12 105 LEU A N 1
ATOM 799 C CA . LEU A 1 105 ? -4.659 -7.980 -2.535 1.00 94.12 105 LEU A CA 1
ATOM 800 C C . LEU A 1 105 ? -3.326 -7.814 -1.797 1.00 94.12 105 LEU A C 1
ATOM 802 O O . LEU A 1 105 ? -2.364 -8.495 -2.131 1.00 94.12 105 LEU A O 1
ATOM 806 N N . ILE A 1 106 ? -3.243 -6.947 -0.783 1.00 92.44 106 ILE A N 1
ATOM 807 C CA . ILE A 1 106 ? -2.034 -6.813 0.044 1.00 92.44 106 ILE A CA 1
ATOM 808 C C . ILE A 1 106 ? -1.707 -8.137 0.736 1.00 92.44 106 ILE A C 1
ATOM 810 O O . ILE A 1 106 ? -0.550 -8.545 0.718 1.00 92.44 106 ILE A O 1
ATOM 814 N N . ALA A 1 107 ? -2.707 -8.789 1.337 1.00 89.94 107 ALA A N 1
ATOM 815 C CA . ALA A 1 107 ? -2.515 -10.042 2.061 1.00 89.94 107 ALA A CA 1
ATOM 816 C C . ALA A 1 107 ? -2.092 -11.196 1.140 1.00 89.94 107 ALA A C 1
ATOM 818 O O . ALA A 1 107 ? -1.258 -12.005 1.537 1.00 89.94 107 ALA A O 1
ATOM 819 N N . ASP A 1 108 ? -2.636 -11.240 -0.077 1.00 89.19 108 ASP A N 1
ATOM 820 C CA . ASP A 1 108 ? -2.405 -12.342 -1.013 1.00 89.19 108 ASP A CA 1
ATOM 821 C C . ASP A 1 108 ? -1.140 -12.152 -1.854 1.00 89.19 108 ASP A C 1
ATOM 823 O O . ASP A 1 108 ? -0.504 -13.125 -2.254 1.00 89.19 108 ASP A O 1
ATOM 827 N N . THR A 1 109 ? -0.774 -10.902 -2.154 1.00 89.12 109 THR A N 1
ATOM 828 C CA . THR A 1 109 ? 0.278 -10.630 -3.139 1.00 89.12 109 THR A CA 1
ATOM 829 C C . THR A 1 109 ? 1.577 -10.145 -2.528 1.00 89.12 109 THR A C 1
ATOM 831 O O . THR A 1 109 ? 2.616 -10.424 -3.113 1.00 89.12 109 THR A O 1
ATOM 834 N N . VAL A 1 110 ? 1.583 -9.447 -1.388 1.00 89.75 110 VAL A N 1
ATOM 835 C CA . VAL A 1 110 ? 2.808 -8.797 -0.898 1.00 89.75 110 VAL A CA 1
ATOM 836 C C . VAL A 1 110 ? 3.282 -9.386 0.421 1.00 89.75 110 VAL A C 1
ATOM 838 O O . VAL A 1 110 ? 2.676 -9.180 1.470 1.00 89.75 110 VAL A O 1
ATOM 841 N N . VAL A 1 111 ? 4.457 -10.012 0.380 1.00 90.25 111 VAL A N 1
ATOM 842 C CA . VAL A 1 111 ? 5.244 -10.313 1.577 1.00 90.25 111 VAL A CA 1
ATOM 843 C C . VAL A 1 111 ? 6.255 -9.190 1.761 1.00 90.25 111 VAL A C 1
ATOM 845 O O . VAL A 1 111 ? 7.182 -9.026 0.975 1.00 90.25 111 VAL A O 1
ATOM 848 N N . MET A 1 112 ? 6.033 -8.357 2.772 1.00 90.56 112 MET A N 1
ATOM 849 C CA . MET A 1 112 ? 6.907 -7.220 3.045 1.00 90.56 112 MET A CA 1
ATOM 850 C C . MET A 1 112 ? 8.172 -7.669 3.787 1.00 90.56 112 MET A C 1
ATOM 852 O O . MET A 1 112 ? 8.076 -8.518 4.677 1.00 90.56 112 MET A O 1
ATOM 856 N N . PRO A 1 113 ? 9.343 -7.083 3.477 1.00 90.19 113 PRO A N 1
ATOM 857 C CA . PRO A 1 113 ? 10.596 -7.434 4.135 1.00 90.19 113 PRO A CA 1
ATOM 858 C C . PRO A 1 113 ? 10.566 -7.036 5.613 1.00 90.19 113 PRO A C 1
ATOM 860 O O . PRO A 1 113 ? 9.845 -6.120 6.016 1.00 90.19 113 PRO A O 1
ATOM 863 N N . ARG A 1 114 ? 11.403 -7.673 6.437 1.00 89.56 114 ARG A N 1
ATOM 864 C CA . ARG A 1 114 ? 11.402 -7.530 7.907 1.00 89.56 114 ARG A CA 1
ATOM 865 C C . ARG A 1 114 ? 11.684 -6.104 8.371 1.00 89.56 114 ARG A C 1
ATOM 867 O O . ARG A 1 114 ? 11.290 -5.710 9.467 1.00 89.56 114 ARG A O 1
ATOM 874 N N . ILE A 1 115 ? 12.366 -5.319 7.541 1.00 86.44 115 ILE A N 1
ATOM 875 C CA . ILE A 1 115 ? 12.651 -3.911 7.816 1.00 86.44 115 ILE A CA 1
ATOM 876 C C . ILE A 1 115 ? 11.408 -3.013 7.698 1.00 86.44 115 ILE A C 1
ATOM 878 O O . ILE A 1 115 ? 11.385 -1.930 8.297 1.00 86.44 115 ILE A O 1
ATOM 882 N N . ALA A 1 116 ? 10.384 -3.434 6.945 1.00 89.00 116 ALA A N 1
ATOM 883 C CA . ALA A 1 116 ? 9.142 -2.694 6.772 1.00 89.00 116 ALA A CA 1
ATOM 884 C C . ALA A 1 116 ? 8.314 -2.723 8.064 1.00 89.00 116 ALA A C 1
ATOM 886 O O . ALA A 1 116 ? 8.090 -3.760 8.681 1.00 89.00 116 ALA A O 1
ATOM 887 N N . THR A 1 117 ? 7.850 -1.551 8.493 1.00 86.62 117 THR A N 1
ATOM 888 C CA . THR A 1 117 ? 7.035 -1.421 9.706 1.00 86.62 117 THR A CA 1
ATOM 889 C C . THR A 1 117 ? 5.543 -1.436 9.361 1.00 86.62 117 THR A C 1
ATOM 891 O O . THR A 1 117 ? 5.168 -1.128 8.226 1.00 86.62 117 THR A O 1
ATOM 894 N N . PRO A 1 118 ? 4.646 -1.670 10.340 1.00 86.31 118 PRO A N 1
ATOM 895 C CA . PRO A 1 118 ? 3.203 -1.557 10.116 1.00 86.31 118 PRO A CA 1
ATOM 896 C C . PRO A 1 118 ? 2.765 -0.196 9.548 1.00 86.31 118 PRO A C 1
ATOM 898 O O . PRO A 1 118 ? 1.767 -0.114 8.834 1.00 86.31 118 PRO A O 1
ATOM 901 N N . ALA A 1 119 ? 3.520 0.875 9.826 1.00 87.06 119 ALA A N 1
ATOM 902 C CA . ALA A 1 119 ? 3.276 2.187 9.233 1.00 87.06 119 ALA A CA 1
ATOM 903 C C . ALA A 1 119 ? 3.474 2.177 7.708 1.00 87.06 119 ALA A C 1
ATOM 905 O O . ALA A 1 119 ? 2.658 2.755 6.994 1.00 87.06 119 ALA A O 1
ATOM 906 N N . GLN A 1 120 ? 4.492 1.471 7.204 1.00 89.69 120 GLN A N 1
ATOM 907 C CA . GLN A 1 120 ? 4.735 1.338 5.767 1.00 89.69 120 GLN A CA 1
ATOM 908 C C . GLN A 1 120 ? 3.633 0.525 5.077 1.00 89.69 120 GLN A C 1
ATOM 910 O O . GLN A 1 120 ? 3.159 0.922 4.017 1.00 89.69 120 GLN A O 1
ATOM 915 N N . HIS A 1 121 ? 3.122 -0.536 5.714 1.00 89.31 121 HIS A N 1
ATOM 916 C CA . HIS A 1 121 ? 1.943 -1.253 5.195 1.00 89.31 121 HIS A CA 1
ATOM 917 C C . HIS A 1 121 ? 0.726 -0.325 5.086 1.00 89.31 121 HIS A C 1
ATOM 919 O O . HIS A 1 121 ? 0.001 -0.353 4.093 1.00 89.31 121 HIS A O 1
ATOM 925 N N . GLY A 1 122 ? 0.521 0.533 6.093 1.00 90.44 122 GLY A N 1
ATOM 926 C CA . GLY A 1 122 ? -0.526 1.553 6.069 1.00 90.44 122 GLY A CA 1
ATOM 927 C C . GLY A 1 122 ? -0.365 2.539 4.909 1.00 90.44 122 GLY A C 1
ATOM 928 O O . GLY A 1 122 ? -1.346 2.845 4.236 1.00 90.44 122 GLY A O 1
ATOM 929 N N . LYS A 1 123 ? 0.865 2.992 4.631 1.00 92.94 123 LYS A N 1
ATOM 930 C CA . LYS A 1 123 ? 1.180 3.889 3.503 1.00 92.94 123 LYS A CA 1
ATOM 931 C C . LYS A 1 123 ? 0.894 3.249 2.153 1.00 92.94 123 LYS A C 1
ATOM 933 O O . LYS A 1 123 ? 0.300 3.892 1.293 1.00 92.94 123 LYS A O 1
ATOM 938 N N . VAL A 1 124 ? 1.263 1.983 1.991 1.00 95.00 124 VAL A N 1
ATOM 939 C CA . VAL A 1 124 ? 0.981 1.201 0.783 1.00 95.00 124 VAL A CA 1
ATOM 940 C C . VAL A 1 124 ? -0.516 1.121 0.545 1.00 95.00 124 VAL A C 1
ATOM 942 O O . VAL A 1 124 ? -0.995 1.554 -0.500 1.00 95.00 124 VAL A O 1
ATOM 945 N N . ARG A 1 125 ? -1.271 0.670 1.552 1.00 94.81 125 ARG A N 1
ATOM 946 C CA . ARG A 1 125 ? -2.733 0.606 1.490 1.00 94.81 125 ARG A CA 1
ATOM 947 C C . ARG A 1 125 ? -3.344 1.952 1.108 1.00 94.81 125 ARG A C 1
ATOM 949 O O . ARG A 1 125 ? -4.133 2.029 0.170 1.00 94.81 125 ARG A O 1
ATOM 956 N N . ASP A 1 126 ? -2.986 3.012 1.823 1.00 94.56 126 ASP A N 1
ATOM 957 C CA . ASP A 1 126 ? -3.567 4.337 1.619 1.00 94.56 126 ASP A CA 1
ATOM 958 C C . ASP A 1 126 ? -3.199 4.940 0.254 1.00 94.56 126 ASP A C 1
ATOM 960 O O . ASP A 1 126 ? -4.037 5.617 -0.346 1.00 94.56 126 ASP A O 1
ATOM 964 N N . GLY A 1 127 ? -1.981 4.694 -0.238 1.00 95.44 127 GLY A N 1
ATOM 965 C CA . GLY A 1 127 ? -1.517 5.111 -1.561 1.00 95.44 127 GLY A CA 1
ATOM 966 C C . GLY A 1 127 ? -2.283 4.413 -2.682 1.00 95.44 127 GLY A C 1
ATOM 967 O O . GLY A 1 127 ? -2.868 5.088 -3.530 1.00 95.44 127 GLY A O 1
ATOM 968 N N . VAL A 1 128 ? -2.379 3.078 -2.636 1.00 96.94 128 VAL A N 1
ATOM 969 C CA . VAL A 1 128 ? -3.149 2.295 -3.618 1.00 96.94 128 VAL A CA 1
ATOM 970 C C . VAL A 1 128 ? -4.612 2.726 -3.629 1.00 96.94 128 VAL A C 1
ATOM 972 O O . VAL A 1 128 ? -5.160 3.014 -4.690 1.00 96.94 128 VAL A O 1
ATOM 975 N N . VAL A 1 129 ? -5.251 2.816 -2.457 1.00 96.50 129 VAL A N 1
ATOM 976 C CA . VAL A 1 129 ? -6.657 3.236 -2.354 1.00 96.50 129 VAL A CA 1
ATOM 977 C C . VAL A 1 129 ? -6.853 4.624 -2.960 1.00 96.50 129 VAL A C 1
ATOM 979 O O . VAL A 1 129 ? -7.842 4.846 -3.654 1.00 96.50 129 VAL A O 1
ATOM 982 N N . ALA A 1 130 ? -5.935 5.563 -2.718 1.00 96.31 130 ALA A N 1
ATOM 983 C CA . ALA A 1 130 ? -6.042 6.913 -3.261 1.00 96.31 130 ALA A CA 1
ATOM 984 C C . ALA A 1 130 ? -5.892 6.948 -4.790 1.00 96.31 130 ALA A C 1
ATOM 986 O O . ALA A 1 130 ? -6.666 7.648 -5.444 1.00 96.31 130 ALA A O 1
ATOM 987 N N . ILE A 1 131 ? -4.965 6.166 -5.353 1.00 96.94 131 ILE A N 1
ATOM 988 C CA . ILE A 1 131 ? -4.804 6.022 -6.806 1.00 96.94 131 ILE A CA 1
ATOM 989 C C . ILE A 1 131 ? -6.071 5.413 -7.412 1.00 96.94 131 ILE A C 1
ATOM 991 O O . ILE A 1 131 ? -6.680 6.036 -8.276 1.00 96.94 131 ILE A O 1
ATOM 995 N N . LEU A 1 132 ? -6.527 4.260 -6.910 1.00 96.44 132 LEU A N 1
ATOM 996 C CA . LEU A 1 132 ? -7.717 3.565 -7.422 1.00 96.44 132 LEU A CA 1
ATOM 997 C C . LEU A 1 132 ? -8.993 4.403 -7.306 1.00 96.44 132 LEU A C 1
ATOM 999 O O . LEU A 1 132 ? -9.843 4.355 -8.189 1.00 96.44 132 LEU A O 1
ATOM 1003 N N . MET A 1 133 ? -9.126 5.195 -6.239 1.00 95.38 133 MET A N 1
ATOM 1004 C CA . MET A 1 133 ? -10.227 6.149 -6.097 1.00 95.38 133 MET A CA 1
ATOM 1005 C C . MET A 1 133 ? -10.183 7.251 -7.153 1.00 95.38 133 MET A C 1
ATOM 1007 O O . MET A 1 133 ? -11.241 7.683 -7.601 1.00 95.38 133 MET A O 1
ATOM 1011 N N . ARG A 1 134 ? -8.987 7.733 -7.516 1.00 95.38 134 ARG A N 1
ATOM 1012 C CA . ARG A 1 134 ? -8.833 8.803 -8.504 1.00 95.38 134 ARG A CA 1
ATOM 1013 C C . ARG A 1 134 ? -9.119 8.308 -9.917 1.00 95.38 134 ARG A C 1
ATOM 1015 O O . ARG A 1 134 ? -9.810 9.005 -10.641 1.00 95.38 134 ARG A O 1
ATOM 1022 N N . VAL A 1 135 ? -8.651 7.110 -10.264 1.00 94.44 135 VAL A N 1
ATOM 1023 C CA . VAL A 1 135 ? -8.813 6.515 -11.605 1.00 94.44 135 VAL A CA 1
ATOM 1024 C C . VAL A 1 135 ? -10.027 5.591 -11.720 1.00 94.44 135 VAL A C 1
ATOM 1026 O O . VAL A 1 135 ? -10.110 4.743 -12.612 1.00 94.44 135 VAL A O 1
ATOM 1029 N N . ARG A 1 136 ? -10.974 5.690 -10.783 1.00 90.81 136 ARG A N 1
ATOM 1030 C CA . ARG A 1 136 ? -12.153 4.818 -10.763 1.00 90.81 136 ARG A CA 1
ATOM 1031 C C . ARG A 1 136 ? -12.918 4.909 -12.081 1.00 90.81 136 ARG A C 1
ATOM 1033 O O . ARG A 1 136 ? -13.263 3.875 -12.651 1.00 90.81 136 ARG A O 1
ATOM 1040 N N . ASP A 1 137 ? -13.117 6.131 -12.559 1.00 88.31 137 ASP A N 1
ATOM 1041 C CA . ASP A 1 137 ? -13.958 6.428 -13.717 1.00 88.31 137 ASP A CA 1
ATOM 1042 C C . ASP A 1 137 ? -13.146 6.434 -15.037 1.00 88.31 137 ASP A C 1
ATOM 1044 O O . ASP A 1 137 ? -13.725 6.347 -16.115 1.00 88.31 137 ASP A O 1
ATOM 1048 N N . ASP A 1 138 ? -11.807 6.408 -14.954 1.00 85.25 138 ASP A N 1
ATOM 1049 C CA . ASP A 1 138 ? -10.871 6.457 -16.096 1.00 85.25 138 ASP A CA 1
ATOM 1050 C C . ASP A 1 138 ? -10.578 5.075 -16.725 1.00 85.25 138 ASP A C 1
ATOM 1052 O O . ASP A 1 138 ? -9.815 4.956 -17.687 1.00 85.25 138 ASP A O 1
ATOM 1056 N N . GLY A 1 139 ? -11.163 4.010 -16.170 1.00 83.25 139 GLY A N 1
ATOM 1057 C CA . GLY A 1 139 ? -10.973 2.633 -16.631 1.00 83.25 139 GLY A CA 1
ATOM 1058 C C . GLY A 1 139 ? -9.647 1.987 -16.205 1.00 83.25 139 GLY A C 1
ATOM 1059 O O . GLY A 1 139 ? -8.846 2.537 -15.447 1.00 83.25 139 GLY A O 1
ATOM 1060 N N . ASP A 1 140 ? -9.415 0.769 -16.692 1.00 90.19 140 ASP A N 1
ATOM 1061 C CA . ASP A 1 140 ? -8.328 -0.099 -16.210 1.00 90.19 140 ASP A CA 1
ATOM 1062 C C . ASP A 1 140 ? -6.952 0.341 -16.728 1.00 90.19 140 ASP A C 1
ATOM 1064 O O . ASP A 1 140 ? -5.931 0.143 -16.069 1.00 90.19 140 ASP A O 1
ATOM 1068 N N . ILE A 1 141 ? -6.926 1.014 -17.883 1.00 91.75 141 ILE A N 1
ATOM 1069 C CA . ILE A 1 141 ? -5.708 1.545 -18.512 1.00 91.75 141 ILE A CA 1
ATOM 1070 C C . ILE A 1 141 ? -5.004 2.537 -17.580 1.00 91.75 141 ILE A C 1
ATOM 1072 O O . ILE A 1 141 ? -3.776 2.558 -17.505 1.00 91.75 141 ILE A O 1
ATOM 1076 N N . ALA A 1 142 ? -5.766 3.346 -16.843 1.00 94.31 142 ALA A N 1
ATOM 1077 C CA . ALA A 1 142 ? -5.204 4.300 -15.898 1.00 94.31 142 ALA A CA 1
ATOM 1078 C C . ALA A 1 142 ? -4.524 3.598 -14.705 1.00 94.31 142 ALA A C 1
ATOM 1080 O O . ALA A 1 142 ? -3.466 4.042 -14.256 1.00 94.31 142 ALA A O 1
ATOM 1081 N N . VAL A 1 143 ? -5.062 2.456 -14.253 1.00 95.31 143 VAL A N 1
ATOM 1082 C CA . VAL A 1 143 ? -4.424 1.612 -13.226 1.00 95.31 143 VAL A CA 1
ATOM 1083 C C . VAL A 1 143 ? -3.136 0.987 -13.766 1.00 95.31 143 VAL A C 1
ATOM 1085 O O . VAL A 1 143 ? -2.100 1.079 -13.109 1.00 95.31 143 VAL A O 1
ATOM 1088 N N . ALA A 1 144 ? -3.164 0.422 -14.980 1.00 95.00 144 ALA A N 1
ATOM 1089 C CA . ALA A 1 144 ? -1.973 -0.144 -15.619 1.00 95.00 144 ALA A CA 1
ATOM 1090 C C . ALA A 1 144 ? -0.864 0.902 -15.797 1.00 95.00 144 ALA A C 1
ATOM 1092 O O . ALA A 1 144 ? 0.298 0.642 -15.487 1.00 95.00 144 ALA A O 1
ATOM 1093 N N . ARG A 1 145 ? -1.219 2.117 -16.228 1.00 95.44 145 ARG A N 1
ATOM 1094 C CA . ARG A 1 145 ? -0.272 3.226 -16.389 1.00 95.44 145 ARG A CA 1
ATOM 1095 C C . ARG A 1 145 ? 0.348 3.643 -15.057 1.00 95.44 145 ARG A C 1
ATOM 1097 O O . ARG A 1 145 ? 1.557 3.860 -14.991 1.00 95.44 145 ARG A O 1
ATOM 1104 N N . ALA A 1 146 ? -0.456 3.735 -13.996 1.00 96.94 146 ALA A N 1
ATOM 1105 C CA . ALA A 1 146 ? 0.041 4.014 -12.652 1.00 96.94 146 ALA A CA 1
ATOM 1106 C C . ALA A 1 146 ? 1.016 2.921 -12.181 1.00 96.94 146 ALA A C 1
ATOM 1108 O O . ALA A 1 146 ? 2.117 3.236 -11.732 1.00 96.94 146 ALA A O 1
ATOM 1109 N N . ALA A 1 147 ? 0.654 1.646 -12.360 1.00 96.94 147 ALA A N 1
ATOM 1110 C CA . ALA A 1 147 ? 1.509 0.507 -12.034 1.00 96.94 147 ALA A CA 1
ATOM 1111 C C . ALA A 1 147 ? 2.839 0.541 -12.808 1.00 96.94 147 ALA A C 1
ATOM 1113 O O . ALA A 1 147 ? 3.901 0.434 -12.201 1.00 96.94 147 ALA A O 1
ATOM 1114 N N . GLN A 1 148 ? 2.803 0.777 -14.124 1.00 96.62 148 GLN A N 1
ATOM 1115 C CA . GLN A 1 148 ? 3.996 0.899 -14.970 1.00 96.62 148 GLN A CA 1
ATOM 1116 C C . GLN A 1 148 ? 4.921 2.035 -14.514 1.00 96.62 148 GLN A C 1
ATOM 1118 O O . GLN A 1 148 ? 6.139 1.870 -14.454 1.00 96.62 148 GLN A O 1
ATOM 1123 N N . ARG A 1 149 ? 4.355 3.197 -14.179 1.00 97.00 149 ARG A N 1
ATOM 1124 C CA . ARG A 1 149 ? 5.112 4.363 -13.705 1.00 97.00 149 ARG A CA 1
ATOM 1125 C C . ARG A 1 149 ? 5.780 4.106 -12.358 1.00 97.00 149 ARG A C 1
ATOM 1127 O O . ARG A 1 149 ? 6.953 4.438 -12.191 1.00 97.00 149 ARG A O 1
ATOM 1134 N N . CYS A 1 150 ? 5.065 3.482 -11.423 1.00 97.38 150 CYS A N 1
ATOM 1135 C CA . CYS A 1 150 ? 5.636 3.074 -10.144 1.00 97.38 150 CYS A CA 1
ATOM 1136 C C . CYS A 1 150 ? 6.721 2.001 -10.326 1.00 97.38 150 CYS A C 1
ATOM 1138 O O . CYS A 1 150 ? 7.786 2.124 -9.727 1.00 97.38 150 CYS A O 1
ATOM 1140 N N . LEU A 1 151 ? 6.520 1.027 -11.220 1.00 97.31 151 LEU A N 1
ATOM 1141 C CA . LEU A 1 151 ? 7.519 0.005 -11.547 1.00 97.31 151 LEU A CA 1
ATOM 1142 C C . LEU A 1 151 ? 8.805 0.617 -12.120 1.00 97.31 151 LEU A C 1
ATOM 1144 O O . LEU A 1 151 ? 9.899 0.244 -11.708 1.00 97.31 151 LEU A O 1
ATOM 1148 N N . ALA A 1 152 ? 8.687 1.615 -12.999 1.00 96.00 152 ALA A N 1
ATOM 1149 C CA . ALA A 1 152 ? 9.841 2.343 -13.527 1.00 96.00 152 ALA A CA 1
ATOM 1150 C C . ALA A 1 152 ? 10.589 3.139 -12.443 1.00 96.00 152 ALA A C 1
ATOM 1152 O O . ALA A 1 152 ? 11.816 3.251 -12.495 1.00 96.00 152 ALA A O 1
ATOM 1153 N N . ALA A 1 153 ? 9.873 3.683 -11.454 1.00 96.38 153 ALA A N 1
ATOM 1154 C CA . ALA A 1 153 ? 10.496 4.317 -10.295 1.00 96.38 153 ALA A CA 1
ATOM 1155 C C . ALA A 1 153 ? 11.234 3.289 -9.417 1.00 96.38 153 ALA A C 1
ATOM 1157 O O . ALA A 1 153 ? 12.365 3.550 -9.010 1.00 96.38 153 ALA A O 1
ATOM 1158 N N . VAL A 1 154 ? 10.655 2.102 -9.192 1.00 96.75 154 VAL A N 1
ATOM 1159 C CA . VAL A 1 154 ? 11.315 1.002 -8.464 1.00 96.75 154 VAL A CA 1
ATOM 1160 C C . VAL A 1 154 ? 12.590 0.547 -9.177 1.00 96.75 154 VAL A C 1
ATOM 1162 O O . VAL A 1 154 ? 13.637 0.503 -8.538 1.00 96.75 154 VAL A O 1
ATOM 1165 N N . GLU A 1 155 ? 12.536 0.273 -10.489 1.00 94.88 155 GLU A N 1
ATOM 1166 C CA . GLU A 1 155 ? 13.702 -0.133 -11.299 1.00 94.88 155 GLU A CA 1
ATOM 1167 C C . GLU A 1 155 ? 14.878 0.833 -11.116 1.00 94.88 155 GLU A C 1
ATOM 1169 O O . GLU A 1 155 ? 16.016 0.429 -10.851 1.00 94.88 155 GLU A O 1
ATOM 1174 N N . ARG A 1 156 ? 14.594 2.134 -11.212 1.00 92.06 156 ARG A N 1
ATOM 1175 C CA . ARG A 1 156 ? 15.612 3.166 -11.056 1.00 92.06 156 ARG A CA 1
ATOM 1176 C C . ARG A 1 156 ? 16.218 3.163 -9.653 1.00 92.06 156 ARG A C 1
ATOM 1178 O O . ARG A 1 156 ? 17.440 3.189 -9.511 1.00 92.06 156 ARG A O 1
ATOM 1185 N N . TRP A 1 157 ? 15.378 3.149 -8.622 1.00 91.25 157 TRP A N 1
ATOM 1186 C CA . TRP A 1 157 ? 15.834 3.347 -7.248 1.00 91.25 157 TRP A CA 1
ATOM 1187 C C . TRP A 1 157 ? 16.443 2.105 -6.610 1.00 91.25 157 TRP A C 1
ATOM 1189 O O . TRP A 1 157 ? 17.324 2.253 -5.761 1.00 91.25 157 TRP A O 1
ATOM 1199 N N . VAL A 1 158 ? 16.079 0.897 -7.049 1.00 91.94 158 VAL A N 1
ATOM 1200 C CA . VAL A 1 158 ? 16.809 -0.319 -6.655 1.00 91.94 158 VAL A CA 1
ATOM 1201 C C . VAL A 1 158 ? 18.226 -0.311 -7.231 1.00 91.94 158 VAL A C 1
ATOM 1203 O O . VAL A 1 158 ? 19.184 -0.511 -6.487 1.00 91.94 158 VAL A O 1
ATOM 1206 N N . THR A 1 159 ? 18.383 0.075 -8.502 1.00 87.31 159 THR A N 1
ATOM 1207 C CA . THR A 1 159 ? 19.696 0.197 -9.160 1.00 87.31 159 THR A CA 1
ATOM 1208 C C . THR A 1 159 ? 20.573 1.252 -8.476 1.00 87.31 159 THR A C 1
ATOM 1210 O O . THR A 1 159 ? 21.751 1.019 -8.208 1.00 87.31 159 THR A O 1
ATOM 1213 N N . GLN A 1 160 ? 19.993 2.404 -8.126 1.00 84.81 160 GLN A N 1
ATOM 1214 C CA . GLN A 1 160 ? 20.693 3.452 -7.380 1.00 84.81 160 GLN A CA 1
ATOM 1215 C C . GLN A 1 160 ? 21.041 3.028 -5.942 1.00 84.81 160 GLN A C 1
ATOM 1217 O O . GLN A 1 160 ? 22.094 3.394 -5.423 1.00 84.81 160 GLN A O 1
ATOM 1222 N N . SER A 1 161 ? 20.180 2.248 -5.284 1.00 81.62 161 SER A N 1
ATOM 1223 C CA . SER A 1 161 ? 20.451 1.740 -3.932 1.00 81.62 161 SER A CA 1
ATOM 1224 C C . SER A 1 161 ? 21.575 0.702 -3.931 1.00 81.62 161 SER A C 1
ATOM 1226 O O . SER A 1 161 ? 22.393 0.696 -3.012 1.00 81.62 161 SER A O 1
ATOM 1228 N N . ALA A 1 162 ? 21.657 -0.124 -4.977 1.00 77.94 162 ALA A N 1
ATOM 1229 C CA . ALA A 1 162 ? 22.719 -1.108 -5.158 1.00 77.94 162 ALA A CA 1
ATOM 1230 C C . ALA A 1 162 ? 24.094 -0.466 -5.409 1.00 77.94 162 ALA A C 1
ATOM 1232 O O . ALA A 1 162 ? 25.108 -0.935 -4.888 1.00 77.94 162 ALA A O 1
ATOM 1233 N N . SER A 1 163 ? 24.152 0.637 -6.164 1.00 74.19 163 SER A N 1
ATOM 1234 C CA . SER A 1 163 ? 25.411 1.368 -6.352 1.00 74.19 163 SER A CA 1
ATOM 1235 C C . SER A 1 163 ? 25.875 2.044 -5.059 1.00 74.19 163 SER A C 1
ATOM 1237 O O . SER A 1 163 ? 27.063 2.014 -4.743 1.00 74.19 163 SER A O 1
ATOM 1239 N N . TRP A 1 164 ? 24.946 2.580 -4.261 1.00 66.25 164 TRP A N 1
ATOM 1240 C CA . TRP A 1 164 ? 25.261 3.165 -2.957 1.00 66.25 164 TRP A CA 1
ATOM 1241 C C . TRP A 1 164 ? 25.803 2.135 -1.960 1.00 66.25 164 TRP A C 1
ATOM 1243 O O . TRP A 1 164 ? 26.799 2.402 -1.285 1.00 66.25 164 TRP A O 1
ATOM 1253 N N . SER A 1 165 ? 25.198 0.945 -1.896 1.00 61.28 165 SER A N 1
ATOM 1254 C CA . SER A 1 165 ? 25.656 -0.118 -0.998 1.00 61.28 165 SER A CA 1
ATOM 1255 C C . SER A 1 165 ? 27.045 -0.642 -1.337 1.00 61.28 165 SER A C 1
ATOM 1257 O O . SER A 1 165 ? 27.774 -1.044 -0.435 1.00 61.28 165 SER A O 1
ATOM 1259 N N . ALA A 1 166 ? 27.426 -0.601 -2.616 1.00 59.47 166 ALA A N 1
ATOM 1260 C CA . ALA A 1 166 ? 28.774 -0.932 -3.060 1.00 59.47 166 ALA A CA 1
ATOM 1261 C C . ALA A 1 166 ? 29.789 0.201 -2.798 1.00 59.47 166 ALA A C 1
ATOM 1263 O O . ALA A 1 166 ? 30.972 -0.074 -2.613 1.00 59.47 166 ALA A O 1
ATOM 1264 N N . ALA A 1 167 ? 29.346 1.465 -2.782 1.00 57.72 167 ALA A N 1
ATOM 1265 C CA . ALA A 1 167 ? 30.226 2.634 -2.751 1.00 57.72 167 ALA A CA 1
ATOM 1266 C C . ALA A 1 167 ? 30.594 3.145 -1.345 1.00 57.72 167 ALA A C 1
ATOM 1268 O O . ALA A 1 167 ? 31.648 3.763 -1.201 1.00 57.72 167 ALA A O 1
ATOM 1269 N N . GLN A 1 168 ? 29.769 2.936 -0.309 1.00 52.22 168 GLN A N 1
ATOM 1270 C CA . GLN A 1 168 ? 30.036 3.508 1.021 1.00 52.22 168 GLN A CA 1
ATOM 1271 C C . GLN A 1 168 ? 29.397 2.720 2.175 1.00 52.22 168 GLN A C 1
ATOM 1273 O O . GLN A 1 168 ? 28.205 2.828 2.468 1.00 52.22 168 GLN A O 1
ATOM 1278 N N . ALA A 1 169 ? 30.241 2.007 2.924 1.00 50.38 169 ALA A N 1
ATOM 1279 C CA . ALA A 1 169 ? 30.022 1.806 4.350 1.00 50.38 169 ALA A CA 1
ATOM 1280 C C . ALA A 1 169 ? 30.291 3.140 5.070 1.00 50.38 169 ALA A C 1
ATOM 1282 O O . ALA A 1 169 ? 31.283 3.801 4.783 1.00 50.38 169 ALA A O 1
ATOM 1283 N N . ALA A 1 170 ? 29.427 3.501 6.021 1.00 50.25 170 ALA A N 1
ATOM 1284 C CA . ALA A 1 170 ? 29.440 4.744 6.801 1.00 50.25 170 ALA A CA 1
ATOM 1285 C C . ALA A 1 170 ? 28.898 5.986 6.067 1.00 50.25 170 ALA A C 1
ATOM 1287 O O . ALA A 1 170 ? 29.626 6.738 5.443 1.00 50.25 170 ALA A O 1
ATOM 1288 N N . HIS A 1 171 ? 27.597 6.247 6.222 1.00 54.38 171 HIS A N 1
ATOM 1289 C CA . HIS A 1 171 ? 27.115 7.342 7.073 1.00 54.38 171 HIS A CA 1
ATOM 1290 C C . HIS A 1 171 ? 25.594 7.210 7.273 1.00 54.38 171 HIS A C 1
ATOM 1292 O O . HIS A 1 171 ? 24.812 7.175 6.331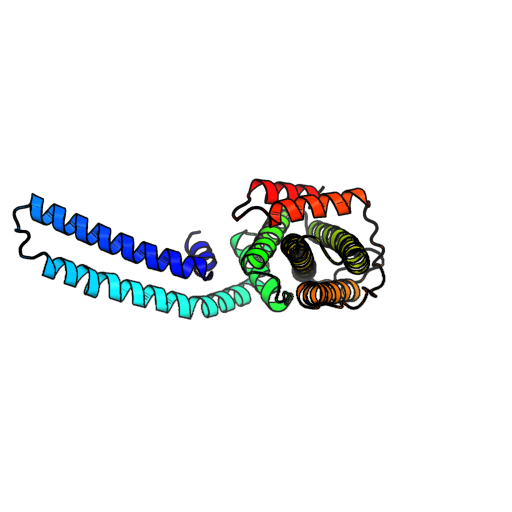 1.00 54.38 171 HIS A O 1
ATOM 1298 N N . ASN A 1 172 ? 25.194 7.104 8.543 1.00 73.50 172 ASN A N 1
ATOM 1299 C CA . ASN A 1 172 ? 23.821 7.012 9.047 1.00 73.50 172 ASN A CA 1
ATOM 1300 C C . ASN A 1 172 ? 22.977 5.797 8.583 1.00 73.50 172 ASN A C 1
ATOM 1302 O O . ASN A 1 172 ? 22.160 5.870 7.664 1.00 73.50 172 ASN A O 1
ATOM 1306 N N . ILE A 1 173 ? 23.080 4.696 9.337 1.00 77.56 173 ILE A N 1
ATOM 1307 C CA . ILE A 1 173 ? 22.257 3.485 9.167 1.00 77.56 173 ILE A CA 1
ATOM 1308 C C . ILE A 1 173 ? 20.742 3.760 9.214 1.00 77.56 173 ILE A C 1
ATOM 1310 O O . ILE A 1 173 ? 19.976 3.066 8.552 1.00 77.56 173 ILE A O 1
ATOM 1314 N N . GLN A 1 174 ? 20.296 4.804 9.926 1.00 82.56 174 GLN A N 1
ATOM 1315 C CA . GLN A 1 174 ? 18.878 5.171 9.976 1.00 82.56 174 GLN A CA 1
ATOM 1316 C C . GLN A 1 174 ? 18.398 5.744 8.642 1.00 82.56 174 GLN A C 1
ATOM 1318 O O . GLN A 1 174 ? 17.308 5.399 8.191 1.00 82.56 174 GLN A O 1
ATOM 1323 N N . ALA A 1 175 ? 19.219 6.564 7.978 1.00 80.88 175 ALA A N 1
ATOM 1324 C CA . ALA A 1 175 ? 18.909 7.095 6.650 1.00 80.88 175 ALA A CA 1
ATOM 1325 C C . ALA A 1 175 ? 18.871 5.978 5.594 1.00 80.88 175 ALA A C 1
ATOM 1327 O O . ALA A 1 175 ? 17.997 5.975 4.720 1.00 80.88 175 ALA A O 1
ATOM 1328 N N . ARG A 1 176 ? 19.763 4.984 5.729 1.00 80.88 176 ARG A N 1
ATOM 1329 C CA . ARG A 1 176 ? 19.721 3.751 4.931 1.00 80.88 176 ARG A CA 1
ATOM 1330 C C . ARG A 1 176 ? 18.412 3.015 5.131 1.00 80.88 176 ARG A C 1
ATOM 1332 O O . ARG A 1 176 ? 17.681 2.806 4.171 1.00 80.88 176 ARG A O 1
ATOM 1339 N N . TRP A 1 177 ? 18.075 2.675 6.370 1.00 87.81 177 TRP A N 1
ATOM 1340 C CA . TRP A 1 177 ? 16.844 1.950 6.663 1.00 87.81 177 TRP A CA 1
ATOM 1341 C C . TRP A 1 177 ? 15.588 2.712 6.249 1.00 87.81 177 TRP A C 1
ATOM 1343 O O . TRP A 1 177 ? 14.655 2.088 5.758 1.00 87.81 177 TRP A O 1
ATOM 1353 N N . ALA A 1 178 ? 15.543 4.037 6.404 1.00 87.94 178 ALA A N 1
ATOM 1354 C CA . ALA A 1 178 ? 14.425 4.845 5.920 1.00 87.94 178 ALA A CA 1
ATOM 1355 C C . ALA A 1 178 ? 14.260 4.722 4.396 1.00 87.94 178 ALA A C 1
ATOM 1357 O O . ALA A 1 178 ? 13.167 4.433 3.915 1.00 87.94 178 ALA A O 1
ATOM 1358 N N . THR A 1 179 ? 15.362 4.840 3.652 1.00 89.06 179 THR A N 1
ATOM 1359 C CA . THR A 1 179 ? 15.374 4.708 2.187 1.00 89.06 179 THR A CA 1
ATOM 1360 C C . THR A 1 179 ? 14.965 3.302 1.738 1.00 89.06 179 THR A C 1
ATOM 1362 O O . THR A 1 179 ? 14.112 3.165 0.866 1.00 89.06 179 THR A O 1
ATOM 1365 N N . VAL A 1 180 ? 15.490 2.255 2.382 1.00 91.12 180 VAL A N 1
ATOM 1366 C CA . VAL A 1 180 ? 15.137 0.855 2.088 1.00 91.12 180 VAL A CA 1
ATOM 1367 C C . VAL A 1 180 ? 13.670 0.567 2.388 1.00 91.12 180 VAL A C 1
ATOM 1369 O O . VAL A 1 180 ? 12.984 -0.053 1.582 1.00 91.12 180 VAL A O 1
ATOM 1372 N N . ARG A 1 181 ? 13.152 1.052 3.522 1.00 92.88 181 ARG A N 1
ATOM 1373 C CA . ARG A 1 181 ? 11.727 0.933 3.863 1.00 92.88 181 ARG A CA 1
ATOM 1374 C C . ARG A 1 181 ? 10.846 1.617 2.828 1.00 92.88 181 ARG A C 1
ATOM 1376 O O . ARG A 1 181 ? 9.819 1.054 2.464 1.00 92.88 181 ARG A O 1
ATOM 1383 N N . ALA A 1 182 ? 11.242 2.803 2.364 1.00 93.81 182 ALA A N 1
ATOM 1384 C CA . ALA A 1 182 ? 10.523 3.514 1.318 1.00 93.81 182 ALA A CA 1
ATOM 1385 C C . ALA A 1 182 ? 10.542 2.725 -0.000 1.00 93.81 182 ALA A C 1
ATOM 1387 O O . ALA A 1 182 ? 9.487 2.563 -0.606 1.00 93.81 182 ALA A O 1
ATOM 1388 N N . LEU A 1 183 ? 11.688 2.172 -0.412 1.00 95.25 183 LEU A N 1
ATOM 1389 C CA . LEU A 1 183 ? 11.787 1.349 -1.621 1.00 95.25 183 LEU A CA 1
ATOM 1390 C C . LEU A 1 183 ? 10.933 0.080 -1.533 1.00 95.25 183 LEU A C 1
ATOM 1392 O O . LEU A 1 183 ? 10.128 -0.169 -2.428 1.00 95.25 183 LEU A O 1
ATOM 1396 N N . ALA A 1 184 ? 11.034 -0.666 -0.432 1.00 95.62 184 ALA A N 1
ATOM 1397 C CA . ALA A 1 184 ? 10.225 -1.859 -0.196 1.00 95.62 184 ALA A CA 1
ATOM 1398 C C . ALA A 1 184 ? 8.722 -1.551 -0.240 1.00 95.62 184 ALA A C 1
ATOM 1400 O O . ALA A 1 184 ? 7.938 -2.266 -0.860 1.00 95.62 184 ALA A O 1
ATOM 1401 N N . ALA A 1 185 ? 8.309 -0.447 0.380 1.00 95.81 185 ALA A N 1
ATOM 1402 C CA . ALA A 1 185 ? 6.918 -0.038 0.380 1.00 95.81 185 ALA A CA 1
ATOM 1403 C C . ALA A 1 185 ? 6.449 0.437 -1.012 1.00 95.81 185 ALA A C 1
ATOM 1405 O O . ALA A 1 185 ? 5.345 0.085 -1.418 1.00 95.81 185 ALA A O 1
ATOM 1406 N N . LEU A 1 186 ? 7.281 1.127 -1.803 1.00 97.56 186 LEU A N 1
ATOM 1407 C CA . LEU A 1 186 ? 6.949 1.457 -3.197 1.00 97.56 186 LEU A CA 1
ATOM 1408 C C . LEU A 1 186 ? 6.816 0.196 -4.065 1.00 97.56 186 LEU A C 1
ATOM 1410 O O . LEU A 1 186 ? 5.879 0.096 -4.859 1.00 97.56 186 LEU A O 1
ATOM 1414 N N . ALA A 1 187 ? 7.710 -0.781 -3.893 1.00 97.69 187 ALA A N 1
ATOM 1415 C CA . ALA A 1 187 ? 7.635 -2.070 -4.578 1.00 97.69 187 ALA A CA 1
ATOM 1416 C C . ALA A 1 187 ? 6.343 -2.818 -4.213 1.00 97.69 187 ALA A C 1
ATOM 1418 O O . ALA A 1 187 ? 5.607 -3.255 -5.100 1.00 97.69 187 ALA A O 1
ATOM 1419 N N . GLY A 1 188 ? 5.990 -2.864 -2.925 1.00 97.06 188 GLY A N 1
ATOM 1420 C CA . GLY A 1 188 ? 4.722 -3.429 -2.471 1.00 97.06 188 GLY A CA 1
ATOM 1421 C C . GLY A 1 188 ? 3.498 -2.686 -3.020 1.00 97.06 188 GLY A C 1
ATOM 1422 O O . GLY A 1 188 ? 2.561 -3.322 -3.493 1.00 97.06 188 GLY A O 1
ATOM 1423 N N . MET A 1 189 ? 3.511 -1.349 -3.049 1.00 97.69 189 MET A N 1
ATOM 1424 C CA . MET A 1 189 ? 2.446 -0.548 -3.675 1.00 97.69 189 MET A CA 1
ATOM 1425 C C . MET A 1 189 ? 2.289 -0.880 -5.160 1.00 97.69 189 MET A C 1
ATOM 1427 O O . MET A 1 189 ? 1.173 -1.082 -5.634 1.00 97.69 189 MET A O 1
ATOM 1431 N N . THR A 1 190 ? 3.408 -0.977 -5.877 1.00 98.25 190 THR A N 1
ATOM 1432 C CA . THR A 1 190 ? 3.442 -1.320 -7.302 1.00 98.25 190 THR A CA 1
ATOM 1433 C C . THR A 1 190 ? 2.843 -2.701 -7.542 1.00 98.25 190 THR 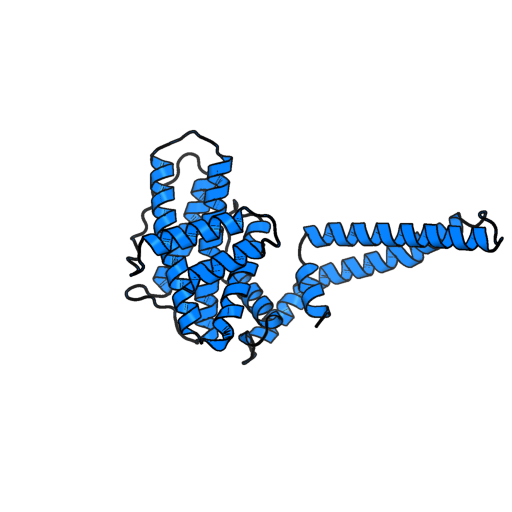A C 1
ATOM 1435 O O . THR A 1 190 ? 1.997 -2.859 -8.420 1.00 98.25 190 THR A O 1
ATOM 1438 N N . ARG A 1 191 ? 3.210 -3.687 -6.718 1.00 97.88 191 ARG A N 1
ATOM 1439 C CA . ARG A 1 191 ? 2.693 -5.054 -6.813 1.00 97.88 191 ARG A CA 1
ATOM 1440 C C . ARG A 1 191 ? 1.182 -5.126 -6.609 1.00 97.88 191 ARG A C 1
ATOM 1442 O O . ARG A 1 191 ? 0.489 -5.795 -7.370 1.00 97.88 191 ARG A O 1
ATOM 1449 N N . VAL A 1 192 ? 0.657 -4.382 -5.639 1.00 97.62 192 VAL A N 1
ATOM 1450 C CA . VAL A 1 192 ? -0.791 -4.312 -5.398 1.00 97.62 192 VAL A CA 1
ATOM 1451 C C . VAL A 1 192 ? -1.511 -3.592 -6.539 1.00 97.62 192 VAL A C 1
ATOM 1453 O O . VAL A 1 192 ? -2.611 -3.996 -6.897 1.00 97.62 192 VAL A O 1
ATOM 1456 N N . LEU A 1 193 ? -0.919 -2.552 -7.139 1.00 97.69 193 LEU A N 1
ATOM 1457 C CA . LEU A 1 193 ? -1.499 -1.885 -8.312 1.00 97.69 193 LEU A CA 1
ATOM 1458 C C . LEU A 1 193 ? -1.555 -2.812 -9.532 1.00 97.69 193 LEU A C 1
ATOM 1460 O O . LEU A 1 193 ? -2.571 -2.825 -10.222 1.00 97.69 193 LEU A O 1
ATOM 1464 N N . ILE A 1 194 ? -0.504 -3.606 -9.767 1.00 97.50 194 ILE A N 1
ATOM 1465 C CA . ILE A 1 194 ? -0.497 -4.658 -10.795 1.00 97.50 194 ILE A CA 1
ATOM 1466 C C . ILE A 1 194 ? -1.636 -5.643 -10.526 1.00 97.50 194 ILE A C 1
ATOM 1468 O O . ILE A 1 194 ? -2.472 -5.861 -11.396 1.00 97.50 194 ILE A O 1
ATOM 1472 N N . ALA A 1 195 ? -1.734 -6.171 -9.305 1.00 96.62 195 ALA A N 1
ATOM 1473 C CA . ALA A 1 195 ? -2.782 -7.120 -8.946 1.00 96.62 195 ALA A CA 1
ATOM 1474 C C . ALA A 1 195 ? -4.195 -6.517 -9.050 1.00 96.62 195 ALA A C 1
ATOM 1476 O O . ALA A 1 195 ? -5.121 -7.184 -9.497 1.00 96.62 195 ALA A O 1
ATOM 1477 N N . ALA A 1 196 ? -4.363 -5.240 -8.694 1.00 96.00 196 ALA A N 1
ATOM 1478 C CA . ALA A 1 196 ? -5.631 -4.533 -8.836 1.00 96.00 196 ALA A CA 1
ATOM 1479 C C . ALA A 1 196 ? -6.012 -4.320 -10.305 1.00 96.00 196 ALA A C 1
ATOM 1481 O O . ALA A 1 196 ? -7.192 -4.379 -10.633 1.00 96.00 196 ALA A O 1
ATOM 1482 N N . PHE A 1 197 ? -5.038 -4.080 -11.187 1.00 96.12 197 PHE A N 1
ATOM 1483 C CA . PHE A 1 197 ? -5.282 -4.073 -12.625 1.00 96.12 197 PHE A CA 1
ATOM 1484 C C . PHE A 1 197 ? -5.711 -5.459 -13.117 1.00 96.12 197 PHE A C 1
ATOM 1486 O O . PHE A 1 197 ? -6.732 -5.552 -13.791 1.00 96.12 197 PHE A O 1
ATOM 1493 N N . GLU A 1 198 ? -4.981 -6.521 -12.759 1.00 95.50 198 GLU A N 1
ATOM 1494 C CA . GLU A 1 198 ? -5.307 -7.880 -13.210 1.00 95.50 198 GLU A CA 1
ATOM 1495 C C . GLU A 1 198 ? -6.687 -8.337 -12.717 1.00 95.50 198 GLU A C 1
ATOM 1497 O O . GLU A 1 198 ? -7.451 -8.921 -13.484 1.00 95.50 198 GLU A O 1
ATOM 1502 N N . ASP A 1 199 ? -7.044 -8.015 -11.468 1.00 93.81 199 ASP A N 1
ATOM 1503 C CA . ASP A 1 199 ? -8.365 -8.309 -10.902 1.00 93.81 199 ASP A CA 1
ATOM 1504 C C . ASP A 1 199 ? -9.483 -7.519 -11.593 1.00 93.81 199 ASP A C 1
ATOM 1506 O O . ASP A 1 199 ? -10.552 -8.066 -11.871 1.00 93.81 199 ASP A O 1
ATOM 1510 N N . ARG A 1 200 ? -9.254 -6.230 -11.873 1.00 92.44 200 ARG A N 1
ATOM 1511 C CA . ARG A 1 200 ? -10.261 -5.347 -12.471 1.00 92.44 200 ARG A CA 1
ATOM 1512 C C . ARG A 1 200 ? -10.480 -5.645 -13.957 1.00 92.44 200 ARG A C 1
ATOM 1514 O O . ARG A 1 200 ? -11.627 -5.710 -14.387 1.00 92.44 200 ARG A O 1
ATOM 1521 N N . ALA A 1 201 ? -9.397 -5.849 -14.705 1.00 92.25 201 ALA A N 1
ATOM 1522 C CA . ALA A 1 201 ? -9.415 -6.033 -16.155 1.00 92.25 201 ALA A CA 1
ATOM 1523 C C . ALA A 1 201 ? -9.568 -7.500 -16.591 1.00 92.25 201 ALA A C 1
ATOM 1525 O O . ALA A 1 201 ? -9.845 -7.766 -17.758 1.00 92.25 201 ALA A O 1
ATOM 1526 N N . GLY A 1 202 ? -9.350 -8.464 -15.687 1.00 90.88 202 GLY A N 1
ATOM 1527 C CA . GLY A 1 202 ? -9.404 -9.897 -16.000 1.00 90.88 202 GLY A CA 1
ATOM 1528 C C . GLY A 1 202 ? -8.295 -10.377 -16.945 1.00 90.88 202 GLY A C 1
ATOM 1529 O O . GLY A 1 202 ? -8.404 -11.458 -17.520 1.00 90.88 202 GLY A O 1
ATOM 1530 N N . GLN A 1 203 ? -7.236 -9.586 -17.121 1.00 92.94 203 GLN A N 1
ATOM 1531 C CA . GLN A 1 203 ? -6.110 -9.874 -18.008 1.00 92.94 203 GLN A CA 1
ATOM 1532 C C . GLN A 1 203 ? -4.782 -9.649 -17.292 1.00 92.94 203 GLN A C 1
ATOM 1534 O O . GLN A 1 203 ? -4.703 -8.893 -16.326 1.00 92.94 203 GLN A O 1
ATOM 1539 N N . LYS A 1 204 ? -3.723 -10.295 -17.784 1.00 94.31 204 LYS A N 1
ATOM 1540 C CA . LYS A 1 204 ? -2.384 -10.140 -17.215 1.00 94.31 204 LYS A CA 1
ATOM 1541 C C . LYS A 1 204 ? -1.808 -8.762 -17.490 1.00 94.31 204 LYS A C 1
ATOM 1543 O O . LYS A 1 204 ? -2.012 -8.190 -18.560 1.00 94.31 204 LYS A O 1
ATOM 1548 N N . PHE A 1 205 ? -1.087 -8.233 -16.506 1.00 95.25 205 PHE A N 1
ATOM 1549 C CA . PHE A 1 205 ? -0.388 -6.967 -16.646 1.00 95.25 205 PHE A CA 1
ATOM 1550 C C . PHE A 1 205 ? 0.641 -7.045 -17.773 1.00 95.25 205 PHE A C 1
ATOM 1552 O O . PHE A 1 205 ? 1.306 -8.061 -17.965 1.00 95.25 205 PHE A O 1
ATOM 1559 N N . SER A 1 206 ? 0.765 -5.958 -18.527 1.00 92.38 206 SER A N 1
ATOM 1560 C CA . SER A 1 206 ? 1.781 -5.798 -19.556 1.00 92.38 206 SER A CA 1
ATOM 1561 C C . SER A 1 206 ? 2.146 -4.322 -19.669 1.00 92.38 206 SER A C 1
ATOM 1563 O O . SER A 1 206 ? 1.276 -3.450 -19.646 1.00 92.38 206 SER A O 1
ATOM 1565 N N . ALA A 1 207 ? 3.442 -4.048 -19.774 1.00 87.88 207 ALA A N 1
ATOM 1566 C CA . ALA A 1 207 ? 4.004 -2.717 -19.932 1.00 87.88 207 ALA A CA 1
ATOM 1567 C C . ALA A 1 207 ? 5.059 -2.735 -21.045 1.00 87.88 207 ALA A C 1
ATOM 1569 O O . ALA A 1 207 ? 6.257 -2.876 -20.793 1.00 87.88 207 ALA A O 1
ATOM 1570 N N . GLY A 1 208 ? 4.603 -2.615 -22.294 1.00 83.69 208 GLY A N 1
ATOM 1571 C CA . GLY A 1 208 ? 5.471 -2.716 -23.468 1.00 83.69 208 GLY A CA 1
ATOM 1572 C C . GLY A 1 208 ? 6.104 -4.113 -23.563 1.00 83.69 208 GLY A C 1
ATOM 1573 O O . GLY A 1 208 ? 5.360 -5.088 -23.643 1.00 83.69 208 GLY A O 1
ATOM 1574 N N . PRO A 1 209 ? 7.445 -4.245 -23.538 1.00 82.25 209 PRO A N 1
ATOM 1575 C CA . PRO A 1 209 ? 8.118 -5.545 -23.624 1.00 82.25 209 PRO A CA 1
ATOM 1576 C C . PRO A 1 209 ? 8.084 -6.353 -22.313 1.00 82.25 209 PRO A C 1
ATOM 1578 O O . PRO A 1 209 ? 8.587 -7.475 -22.274 1.00 82.25 209 PRO A O 1
ATOM 1581 N N . VAL A 1 210 ? 7.553 -5.785 -21.226 1.00 88.31 210 VAL A N 1
ATOM 1582 C CA . VAL A 1 210 ? 7.520 -6.418 -19.902 1.00 88.31 210 VAL A CA 1
ATOM 1583 C C . VAL A 1 210 ? 6.156 -7.056 -19.683 1.00 88.31 210 VAL A C 1
ATOM 1585 O O . VAL A 1 210 ? 5.138 -6.360 -19.658 1.00 88.31 210 VAL A O 1
ATOM 1588 N N . ASP A 1 211 ? 6.133 -8.374 -19.509 1.00 91.12 211 ASP A N 1
ATOM 1589 C CA . ASP A 1 211 ? 4.935 -9.097 -19.096 1.00 91.12 211 ASP A CA 1
ATOM 1590 C C . ASP A 1 211 ? 4.744 -9.067 -17.568 1.00 91.12 211 ASP A C 1
ATOM 1592 O O . ASP A 1 211 ? 5.623 -8.670 -16.794 1.00 91.12 211 ASP A O 1
ATOM 1596 N N . GLY A 1 212 ? 3.553 -9.468 -17.126 1.00 89.25 212 GLY A N 1
ATOM 1597 C CA . GLY A 1 212 ? 3.182 -9.463 -15.715 1.00 89.25 212 GLY A CA 1
ATOM 1598 C C . GLY A 1 212 ? 4.078 -10.362 -14.871 1.00 89.25 212 GLY A C 1
ATOM 1599 O O . GLY A 1 212 ? 4.454 -9.972 -13.770 1.00 89.25 212 GLY A O 1
ATOM 1600 N N . ALA A 1 213 ? 4.484 -11.523 -15.396 1.00 92.62 213 ALA A N 1
ATOM 1601 C CA . ALA A 1 213 ? 5.343 -12.465 -14.683 1.00 92.62 213 ALA A CA 1
ATOM 1602 C C . ALA A 1 213 ? 6.730 -11.870 -14.406 1.00 92.62 213 ALA A C 1
ATOM 1604 O O . ALA A 1 213 ? 7.207 -11.919 -13.272 1.00 92.62 213 ALA A O 1
ATOM 1605 N N . ARG A 1 214 ? 7.347 -11.232 -15.406 1.00 94.75 214 ARG A N 1
ATOM 1606 C CA . ARG A 1 214 ? 8.637 -10.555 -15.262 1.00 94.75 214 ARG A CA 1
ATOM 1607 C C . ARG A 1 214 ? 8.550 -9.358 -14.319 1.00 94.75 214 ARG A C 1
ATOM 1609 O O . ARG A 1 214 ? 9.448 -9.172 -13.504 1.00 94.75 214 ARG A O 1
ATOM 1616 N N . ALA A 1 215 ? 7.477 -8.567 -14.388 1.00 95.12 215 ALA A N 1
ATOM 1617 C CA . ALA A 1 215 ? 7.262 -7.461 -13.452 1.00 95.12 215 ALA A CA 1
ATOM 1618 C C . ALA A 1 215 ? 7.126 -7.955 -11.998 1.00 95.12 215 ALA A C 1
ATOM 1620 O O . ALA A 1 215 ? 7.724 -7.386 -11.087 1.00 95.12 215 ALA A O 1
ATOM 1621 N N . ILE A 1 216 ? 6.365 -9.032 -11.789 1.00 95.12 216 ILE A N 1
ATOM 1622 C CA . ILE A 1 216 ? 6.152 -9.687 -10.491 1.00 95.12 216 ILE A CA 1
ATOM 1623 C C . ILE A 1 216 ? 7.472 -10.221 -9.927 1.00 95.12 216 ILE A C 1
ATOM 1625 O O . ILE A 1 216 ? 7.793 -9.899 -8.783 1.00 95.12 216 ILE A O 1
ATOM 1629 N N . ALA A 1 217 ? 8.247 -10.958 -10.728 1.00 95.56 217 ALA A N 1
ATOM 1630 C CA . ALA A 1 217 ? 9.540 -11.511 -10.325 1.00 95.56 217 ALA A CA 1
ATOM 1631 C C . ALA A 1 217 ? 10.548 -10.410 -9.959 1.00 95.56 217 ALA A C 1
ATOM 1633 O O . ALA A 1 217 ? 11.209 -10.488 -8.928 1.00 95.56 217 ALA A O 1
ATOM 1634 N N . TYR A 1 218 ? 10.604 -9.330 -10.744 1.00 96.62 218 TYR A N 1
ATOM 1635 C CA . TYR A 1 218 ? 11.478 -8.190 -10.456 1.00 96.62 218 TYR A CA 1
ATOM 1636 C C . TYR A 1 218 ? 11.121 -7.503 -9.128 1.00 96.62 218 TYR A C 1
ATOM 1638 O O . TYR A 1 218 ? 12.000 -7.107 -8.363 1.00 96.62 218 TYR A O 1
ATOM 1646 N N . LEU A 1 219 ? 9.824 -7.354 -8.834 1.00 97.00 219 LEU A N 1
ATOM 1647 C CA . LEU A 1 219 ? 9.360 -6.777 -7.571 1.00 97.00 219 LEU A CA 1
ATOM 1648 C C . LEU A 1 219 ? 9.654 -7.691 -6.375 1.00 97.00 219 LEU A C 1
ATOM 1650 O O . LEU A 1 219 ? 10.015 -7.179 -5.321 1.00 97.00 219 LEU A O 1
ATOM 1654 N N . GLU A 1 220 ? 9.524 -9.010 -6.528 1.00 95.81 220 GLU A N 1
ATOM 1655 C CA . GLU A 1 220 ? 9.907 -9.988 -5.497 1.00 95.81 220 GLU A CA 1
ATOM 1656 C C . GLU A 1 220 ? 11.405 -9.917 -5.203 1.00 95.81 220 GLU A C 1
ATOM 1658 O O . GLU A 1 220 ? 11.784 -9.675 -4.058 1.00 95.81 220 GLU A O 1
ATOM 1663 N N . ALA A 1 221 ? 12.242 -9.972 -6.241 1.00 95.69 221 ALA A N 1
ATOM 1664 C CA . ALA A 1 221 ? 13.684 -9.802 -6.103 1.00 95.69 221 ALA A CA 1
ATOM 1665 C C . ALA A 1 221 ? 14.039 -8.463 -5.433 1.00 95.69 221 ALA A C 1
ATOM 1667 O O . ALA A 1 221 ? 14.914 -8.405 -4.572 1.00 95.69 221 ALA A O 1
ATOM 1668 N N . CYS A 1 222 ? 13.326 -7.378 -5.761 1.00 95.88 222 CYS A N 1
ATOM 1669 C CA . CYS A 1 222 ? 13.514 -6.076 -5.120 1.00 95.88 222 CYS A CA 1
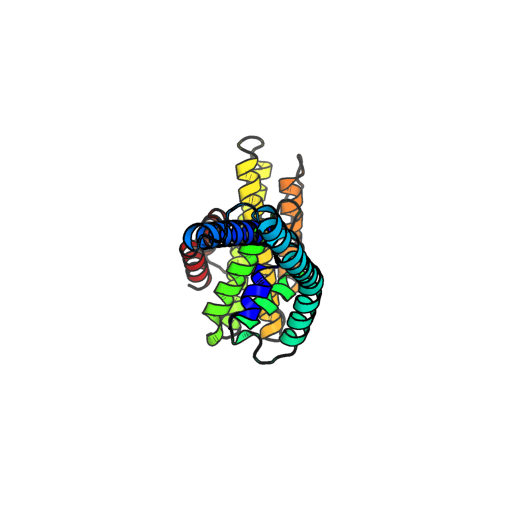ATOM 1670 C C . CYS A 1 222 ? 13.170 -6.102 -3.621 1.00 95.88 222 CYS A C 1
ATOM 1672 O O . CYS A 1 222 ? 13.860 -5.454 -2.830 1.00 95.88 222 CYS A O 1
ATOM 1674 N N . LEU A 1 223 ? 12.105 -6.800 -3.216 1.00 95.12 223 LEU A N 1
ATOM 1675 C CA . LEU A 1 223 ? 11.713 -6.926 -1.809 1.00 95.12 223 LEU A CA 1
ATOM 1676 C C . LEU A 1 223 ? 12.736 -7.757 -1.025 1.00 95.12 223 LEU A C 1
ATOM 1678 O O . LEU A 1 223 ? 13.143 -7.331 0.059 1.00 95.12 223 LEU A O 1
ATOM 1682 N N . ASP A 1 224 ? 13.212 -8.863 -1.599 1.00 92.81 224 ASP A N 1
ATOM 1683 C CA . ASP A 1 224 ? 14.263 -9.703 -1.014 1.00 92.81 224 ASP A CA 1
ATOM 1684 C C . ASP A 1 224 ? 15.583 -8.936 -0.884 1.00 92.81 224 ASP A C 1
ATOM 1686 O O . ASP A 1 224 ? 16.210 -8.925 0.179 1.00 92.81 224 ASP A O 1
ATOM 1690 N N . PHE A 1 225 ? 15.965 -8.196 -1.927 1.00 91.75 225 PHE A N 1
ATOM 1691 C CA . PHE A 1 225 ? 17.136 -7.326 -1.901 1.00 91.75 225 PHE A CA 1
ATOM 1692 C C . PHE A 1 225 ? 17.013 -6.233 -0.835 1.00 91.75 225 PHE A C 1
ATOM 1694 O O . PHE A 1 225 ? 17.984 -5.943 -0.142 1.00 91.75 225 PHE A O 1
ATOM 1701 N N . CYS A 1 226 ? 15.828 -5.643 -0.639 1.00 91.81 226 CYS A N 1
ATOM 1702 C CA . CYS A 1 226 ? 15.603 -4.686 0.447 1.00 91.81 226 CYS A CA 1
ATOM 1703 C C . CYS A 1 226 ? 15.784 -5.325 1.834 1.00 91.81 226 CYS A C 1
ATOM 1705 O O . CYS A 1 226 ? 16.298 -4.668 2.742 1.00 91.81 226 CYS A O 1
ATOM 1707 N N . ASP A 1 227 ? 15.373 -6.583 2.017 1.00 89.38 227 ASP A N 1
ATOM 1708 C CA . ASP A 1 227 ? 15.586 -7.308 3.273 1.00 89.38 227 ASP A CA 1
ATOM 1709 C C . ASP A 1 227 ? 17.083 -7.528 3.535 1.00 89.38 227 ASP A C 1
ATOM 1711 O O . ASP A 1 227 ? 17.579 -7.188 4.613 1.00 89.38 227 ASP A O 1
ATOM 1715 N N . GLN A 1 228 ? 17.819 -7.988 2.518 1.00 88.50 228 GLN A N 1
ATOM 1716 C CA . GLN A 1 228 ? 19.272 -8.161 2.587 1.00 88.50 228 GLN A CA 1
ATOM 1717 C C . GLN A 1 228 ? 19.976 -6.823 2.854 1.00 88.50 228 GLN A C 1
ATOM 1719 O O . GLN A 1 228 ? 20.774 -6.726 3.785 1.00 88.50 228 GLN A O 1
ATOM 1724 N N . LEU A 1 229 ? 19.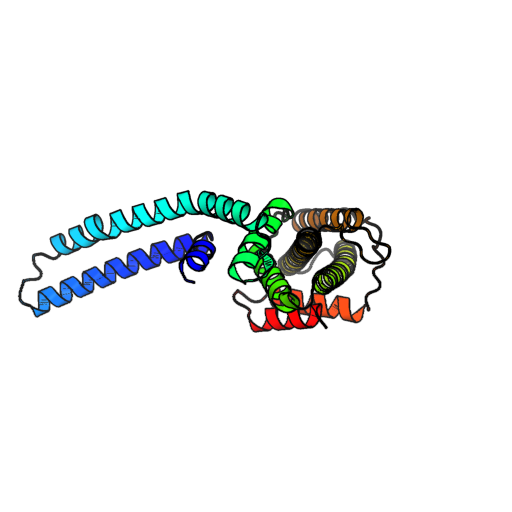609 -5.747 2.142 1.00 86.12 229 LEU A N 1
ATOM 1725 C CA . LEU A 1 229 ? 20.201 -4.412 2.318 1.00 86.12 229 LEU A CA 1
ATOM 1726 C C . LEU A 1 229 ? 20.042 -3.865 3.740 1.00 86.12 229 LEU A C 1
ATOM 1728 O O . LEU A 1 229 ? 20.860 -3.078 4.233 1.00 86.12 229 LEU A O 1
ATOM 1732 N N . ALA A 1 230 ? 18.946 -4.232 4.396 1.00 84.06 230 ALA A N 1
ATOM 1733 C CA . ALA A 1 230 ? 18.654 -3.780 5.739 1.00 84.06 230 ALA A CA 1
ATOM 1734 C C . ALA A 1 230 ? 19.431 -4.546 6.814 1.00 84.06 230 ALA A C 1
ATOM 1736 O O . ALA A 1 230 ? 19.820 -3.926 7.812 1.00 84.06 230 ALA A O 1
ATOM 1737 N N . LEU A 1 231 ? 19.614 -5.855 6.623 1.00 81.31 231 LEU A N 1
ATOM 1738 C CA . LEU A 1 231 ? 20.030 -6.794 7.666 1.00 81.31 231 LEU A CA 1
ATOM 1739 C C . LEU A 1 231 ? 21.468 -7.285 7.517 1.00 81.31 231 LEU A C 1
ATOM 1741 O O . LEU A 1 231 ? 22.111 -7.586 8.522 1.00 81.31 231 LEU A O 1
ATOM 1745 N N . GLU A 1 232 ? 21.975 -7.359 6.292 1.00 79.31 232 GLU A N 1
ATOM 1746 C CA . GLU A 1 232 ? 23.283 -7.929 6.006 1.00 79.31 232 GLU A CA 1
ATOM 1747 C C . GLU A 1 232 ? 24.370 -6.854 5.975 1.00 79.31 232 GLU A C 1
ATOM 1749 O O . GLU A 1 232 ? 24.163 -5.697 5.597 1.00 79.31 232 GLU A O 1
ATOM 1754 N N . VAL A 1 233 ? 25.563 -7.250 6.419 1.00 71.19 233 VAL A N 1
ATOM 1755 C CA . VAL A 1 233 ? 26.762 -6.405 6.349 1.00 71.19 233 VAL A CA 1
ATOM 1756 C C . VAL A 1 233 ? 27.342 -6.436 4.935 1.00 71.19 233 VAL A C 1
ATOM 1758 O O . VAL A 1 233 ? 27.740 -5.395 4.421 1.00 71.19 233 VAL A O 1
ATOM 1761 N N . ASN A 1 234 ? 27.328 -7.613 4.301 1.00 74.81 234 ASN A N 1
ATOM 1762 C CA . ASN A 1 234 ? 27.791 -7.840 2.937 1.00 74.81 234 ASN A CA 1
ATOM 1763 C C . ASN A 1 234 ? 26.596 -8.247 2.080 1.00 74.81 234 ASN A C 1
ATOM 1765 O O . ASN A 1 234 ? 26.195 -9.404 2.104 1.00 74.81 234 ASN A O 1
ATOM 1769 N N . VAL A 1 235 ? 26.028 -7.292 1.353 1.00 78.12 235 VAL A N 1
ATOM 1770 C CA . VAL A 1 235 ? 24.859 -7.539 0.507 1.00 78.12 235 VAL A CA 1
ATOM 1771 C C . VAL A 1 235 ? 25.328 -8.023 -0.860 1.00 78.12 235 VAL A C 1
ATOM 1773 O O . VAL A 1 235 ? 26.266 -7.455 -1.427 1.00 78.12 235 VAL A O 1
ATOM 1776 N N . ALA A 1 236 ? 24.678 -9.054 -1.400 1.00 80.19 236 ALA A N 1
ATOM 1777 C CA . ALA A 1 236 ? 24.927 -9.485 -2.770 1.00 80.19 236 ALA A CA 1
ATOM 1778 C C . ALA A 1 236 ? 24.641 -8.334 -3.756 1.00 80.19 236 ALA A C 1
ATOM 1780 O O . ALA A 1 236 ? 23.716 -7.551 -3.536 1.00 80.19 236 ALA A O 1
ATOM 1781 N N . PRO A 1 237 ? 25.410 -8.192 -4.847 1.00 84.69 237 PRO A N 1
ATOM 1782 C CA . PRO A 1 237 ? 25.119 -7.172 -5.843 1.00 84.69 237 PRO A CA 1
ATOM 1783 C C . PRO A 1 237 ? 23.741 -7.414 -6.472 1.00 84.69 237 PRO A C 1
ATOM 1785 O O . PRO A 1 237 ? 23.335 -8.556 -6.695 1.00 84.69 237 PRO A O 1
ATOM 1788 N N . TRP A 1 238 ? 23.037 -6.331 -6.799 1.00 90.25 238 TRP A N 1
ATOM 1789 C CA . TRP A 1 238 ? 21.816 -6.409 -7.597 1.00 90.25 238 TRP A CA 1
ATOM 1790 C C . TRP A 1 238 ? 22.147 -6.954 -8.991 1.00 90.25 238 TRP A C 1
ATOM 1792 O O . TRP A 1 238 ? 22.971 -6.374 -9.699 1.00 90.25 238 TRP A O 1
ATOM 1802 N N . THR A 1 239 ? 21.523 -8.068 -9.370 1.00 89.69 239 THR A N 1
ATOM 1803 C CA . THR A 1 239 ? 21.820 -8.792 -10.621 1.00 89.69 239 THR A CA 1
ATOM 1804 C C . THR A 1 239 ? 20.644 -8.851 -11.589 1.00 89.69 239 THR A C 1
ATOM 1806 O O . THR A 1 239 ? 20.829 -9.264 -12.733 1.00 89.69 239 THR A O 1
ATOM 1809 N N . GLU A 1 240 ? 19.455 -8.414 -11.172 1.00 93.00 240 GLU A N 1
ATOM 1810 C CA . GLU A 1 240 ? 18.275 -8.487 -12.028 1.00 93.00 240 GLU A CA 1
ATOM 1811 C C . GLU A 1 240 ? 18.416 -7.579 -13.257 1.00 93.00 240 GLU A C 1
ATOM 1813 O O . GLU A 1 240 ? 18.822 -6.413 -13.137 1.00 93.00 240 GLU A O 1
ATOM 1818 N N . PRO A 1 241 ? 18.042 -8.074 -14.450 1.00 90.88 241 PRO A N 1
ATOM 1819 C CA . PRO A 1 241 ? 18.115 -7.297 -15.673 1.00 90.88 241 PRO A CA 1
ATOM 1820 C C . PRO A 1 241 ? 17.114 -6.141 -15.639 1.00 90.88 241 PRO A C 1
ATOM 1822 O O . PRO A 1 241 ? 15.956 -6.314 -15.253 1.00 90.88 241 PRO A O 1
ATOM 1825 N N . ALA A 1 242 ? 17.536 -4.973 -16.129 1.00 90.19 242 ALA A N 1
ATOM 1826 C CA . ALA A 1 242 ? 16.654 -3.818 -16.264 1.00 90.19 242 ALA A CA 1
ATOM 1827 C C . ALA A 1 242 ? 15.396 -4.171 -17.080 1.00 90.19 242 ALA A C 1
ATOM 1829 O O . ALA A 1 242 ? 15.440 -4.942 -18.047 1.00 90.19 242 ALA A O 1
ATOM 1830 N N . LEU A 1 243 ? 14.254 -3.608 -16.689 1.00 91.00 243 LEU A N 1
ATOM 1831 C CA . LEU A 1 243 ? 12.977 -3.827 -17.367 1.00 91.00 243 LEU A CA 1
ATOM 1832 C C . LEU A 1 243 ? 12.841 -2.941 -18.614 1.00 91.00 243 LEU A C 1
ATOM 1834 O O . LEU A 1 243 ? 12.023 -3.241 -19.479 1.00 91.00 243 LEU A O 1
ATOM 1838 N N . HIS A 1 244 ? 13.663 -1.891 -18.736 1.00 87.88 244 HIS A N 1
ATOM 1839 C CA . HIS A 1 244 ? 13.709 -0.979 -19.887 1.00 87.88 244 HIS A CA 1
ATOM 1840 C C . HIS A 1 244 ? 12.342 -0.357 -20.203 1.00 87.88 244 HIS A C 1
ATOM 1842 O O . HIS A 1 244 ? 11.939 -0.226 -21.359 1.00 87.88 244 HIS A O 1
ATOM 1848 N N . LEU A 1 245 ? 11.618 0.038 -19.155 1.00 90.19 245 LEU A N 1
ATOM 1849 C CA . LEU A 1 245 ? 10.311 0.676 -19.292 1.00 90.19 245 LEU A CA 1
ATOM 1850 C C . LEU A 1 245 ? 10.441 2.040 -19.980 1.00 90.19 245 LEU A C 1
ATOM 1852 O O . LEU A 1 245 ? 11.283 2.853 -19.593 1.00 90.19 245 LEU A O 1
ATOM 1856 N N . ASP A 1 246 ? 9.573 2.316 -20.953 1.00 88.62 246 ASP A N 1
ATOM 1857 C CA . ASP A 1 246 ? 9.542 3.588 -21.687 1.00 88.62 246 ASP A CA 1
ATOM 1858 C C . ASP A 1 246 ? 8.875 4.702 -20.862 1.00 88.62 246 ASP A C 1
ATOM 1860 O O . ASP A 1 246 ? 7.734 5.105 -21.077 1.00 88.62 246 ASP A O 1
ATOM 1864 N N . ILE A 1 247 ? 9.576 5.139 -19.815 1.00 92.00 247 ILE A N 1
ATOM 1865 C CA . ILE A 1 247 ? 9.166 6.225 -18.923 1.00 92.00 247 ILE A CA 1
ATOM 1866 C C . ILE A 1 247 ? 10.317 7.218 -18.801 1.00 92.00 247 ILE A C 1
ATOM 1868 O O . ILE A 1 247 ? 11.440 6.831 -18.461 1.00 92.00 247 ILE A O 1
ATOM 1872 N N . ALA A 1 248 ? 10.026 8.505 -19.009 1.00 93.44 248 ALA A N 1
ATOM 1873 C CA . ALA A 1 248 ? 11.010 9.579 -18.909 1.00 93.44 248 ALA A CA 1
ATOM 1874 C C . ALA A 1 248 ? 11.757 9.535 -17.556 1.00 93.44 248 ALA A C 1
ATOM 1876 O O . ALA A 1 248 ? 11.098 9.501 -16.510 1.00 93.44 248 ALA A O 1
ATOM 1877 N N . PRO A 1 249 ? 13.105 9.586 -17.530 1.00 91.00 249 PRO A N 1
ATOM 1878 C CA . PRO A 1 249 ? 13.885 9.509 -16.291 1.00 91.00 249 PRO A CA 1
ATOM 1879 C C . PRO A 1 249 ? 13.443 10.522 -15.226 1.00 91.00 249 PRO A C 1
ATOM 1881 O O . PRO A 1 249 ? 13.288 10.159 -14.062 1.00 91.00 249 PRO A O 1
ATOM 1884 N N . ALA A 1 250 ? 13.134 11.756 -15.638 1.00 94.19 250 ALA A N 1
ATOM 1885 C CA . ALA A 1 250 ? 12.646 12.810 -14.748 1.00 94.19 250 ALA A CA 1
ATOM 1886 C C . ALA A 1 250 ? 11.290 12.482 -14.094 1.00 94.19 250 ALA A C 1
ATOM 1888 O O . ALA A 1 250 ? 11.009 12.932 -12.986 1.00 94.19 250 ALA A O 1
ATOM 1889 N N . LEU A 1 251 ? 10.422 11.701 -14.749 1.00 95.06 251 LEU A N 1
ATOM 1890 C CA . LEU A 1 251 ? 9.176 11.247 -14.127 1.00 95.06 251 LEU A CA 1
ATOM 1891 C C . LEU A 1 251 ? 9.450 10.179 -13.061 1.00 95.06 251 LEU A C 1
ATOM 1893 O O . LEU A 1 251 ? 8.839 10.229 -11.999 1.00 95.06 251 LEU A O 1
ATOM 1897 N N . ARG A 1 252 ? 10.401 9.268 -13.306 1.00 94.56 252 ARG A N 1
ATOM 1898 C CA . ARG A 1 252 ? 10.810 8.244 -12.325 1.00 94.56 252 ARG A CA 1
ATOM 1899 C C . ARG A 1 252 ? 11.320 8.886 -11.030 1.00 94.56 252 ARG A C 1
ATOM 1901 O O . ARG A 1 252 ? 10.935 8.450 -9.950 1.00 94.56 252 ARG A O 1
ATOM 1908 N N . ASP A 1 253 ? 12.125 9.945 -11.151 1.00 94.56 253 ASP A N 1
ATOM 1909 C CA . ASP A 1 253 ? 12.626 10.722 -10.006 1.00 94.56 253 ASP A CA 1
ATOM 1910 C C . ASP A 1 253 ? 11.508 11.425 -9.253 1.00 94.56 253 ASP A C 1
ATOM 1912 O O . ASP A 1 253 ? 11.377 11.248 -8.048 1.00 94.56 253 ASP A O 1
ATOM 1916 N N . ARG A 1 254 ? 10.640 12.152 -9.967 1.00 96.75 254 ARG A N 1
ATOM 1917 C CA . ARG A 1 254 ? 9.519 12.859 -9.335 1.00 96.75 254 ARG A CA 1
ATOM 1918 C C . ARG A 1 254 ? 8.590 11.916 -8.575 1.00 96.75 254 ARG A C 1
ATOM 1920 O O . ARG A 1 254 ? 8.139 12.264 -7.489 1.00 96.75 254 ARG A O 1
ATOM 1927 N N . ILE A 1 255 ? 8.312 10.729 -9.123 1.00 97.50 255 ILE A N 1
ATOM 1928 C CA . ILE A 1 255 ? 7.498 9.713 -8.440 1.00 97.50 255 ILE A CA 1
ATOM 1929 C C . ILE A 1 255 ? 8.173 9.273 -7.147 1.00 97.50 255 ILE A C 1
ATOM 1931 O O . ILE A 1 255 ? 7.507 9.184 -6.116 1.00 97.50 255 ILE A O 1
ATOM 1935 N N . TRP A 1 256 ? 9.477 9.012 -7.186 1.00 95.75 256 TRP A N 1
ATOM 1936 C CA . TRP A 1 256 ? 10.215 8.642 -5.989 1.00 95.75 256 TRP A CA 1
ATOM 1937 C C . TRP A 1 256 ? 10.247 9.756 -4.949 1.00 95.75 256 TRP A C 1
ATOM 1939 O O . TRP A 1 256 ? 9.985 9.489 -3.781 1.00 95.75 256 TRP A O 1
ATOM 1949 N N . ASP A 1 257 ? 10.524 10.993 -5.351 1.00 95.38 257 ASP A N 1
ATOM 1950 C CA . ASP A 1 257 ? 10.588 12.125 -4.430 1.00 95.38 257 ASP A CA 1
ATOM 1951 C C . ASP A 1 257 ? 9.228 12.356 -3.760 1.00 95.38 257 ASP A C 1
ATOM 1953 O O . ASP A 1 257 ? 9.148 12.497 -2.536 1.00 95.38 257 ASP A O 1
ATOM 1957 N N . ALA A 1 258 ? 8.140 12.298 -4.537 1.00 96.88 258 ALA A N 1
ATOM 1958 C CA . ALA A 1 258 ? 6.781 12.387 -4.012 1.00 96.88 258 ALA A CA 1
ATOM 1959 C C . ALA A 1 258 ? 6.445 11.207 -3.083 1.00 96.88 258 ALA A C 1
ATOM 1961 O O . ALA A 1 258 ? 5.833 11.395 -2.028 1.00 96.88 258 ALA A O 1
ATOM 1962 N N . TRP A 1 259 ? 6.877 9.993 -3.438 1.00 96.50 259 TRP A N 1
ATOM 1963 C CA . TRP A 1 259 ? 6.704 8.806 -2.606 1.00 96.50 259 TRP A CA 1
ATOM 1964 C C . TRP A 1 259 ? 7.459 8.921 -1.283 1.00 96.50 259 TRP A C 1
ATOM 1966 O O . TRP A 1 259 ? 6.876 8.696 -0.224 1.00 96.50 259 TRP A O 1
ATOM 1976 N N . LYS A 1 260 ? 8.733 9.306 -1.323 1.00 93.56 260 LYS A N 1
ATOM 1977 C CA . LYS A 1 260 ? 9.587 9.450 -0.145 1.00 93.56 260 LYS A CA 1
ATOM 1978 C C . LYS A 1 260 ? 9.048 10.531 0.790 1.00 93.56 260 LYS A C 1
ATOM 1980 O O . LYS A 1 260 ? 8.870 10.269 1.976 1.00 93.56 260 LYS A O 1
ATOM 1985 N N . ALA A 1 261 ? 8.653 11.684 0.246 1.00 94.06 261 ALA A N 1
ATOM 1986 C CA . ALA A 1 261 ? 7.988 12.736 1.012 1.00 94.06 261 ALA A CA 1
ATOM 1987 C C . ALA A 1 261 ? 6.691 12.240 1.675 1.00 94.06 261 ALA A C 1
ATOM 1989 O O . ALA A 1 261 ? 6.424 12.533 2.841 1.00 94.06 261 ALA A O 1
ATOM 1990 N N . TYR A 1 262 ? 5.884 11.446 0.963 1.00 94.56 262 TYR A N 1
ATOM 1991 C CA . TYR A 1 262 ? 4.692 10.832 1.540 1.00 94.56 262 TYR A CA 1
ATOM 1992 C C . TYR A 1 262 ? 5.022 9.798 2.626 1.00 94.56 262 TYR A C 1
ATOM 1994 O O . TYR A 1 262 ? 4.333 9.765 3.651 1.00 94.56 262 TYR A O 1
ATOM 2002 N N . ALA A 1 263 ? 6.039 8.962 2.425 1.00 91.19 263 ALA A N 1
ATOM 2003 C CA . ALA A 1 263 ? 6.441 7.905 3.346 1.00 91.19 263 ALA A CA 1
ATOM 2004 C C . ALA A 1 263 ? 7.022 8.457 4.660 1.00 91.19 263 ALA A C 1
ATOM 2006 O O . ALA A 1 263 ? 6.748 7.891 5.721 1.00 91.19 263 ALA A O 1
ATOM 2007 N N . ASP A 1 264 ? 7.751 9.575 4.600 1.00 89.25 264 ASP A N 1
ATOM 2008 C CA . ASP A 1 264 ? 8.427 10.186 5.751 1.00 89.25 264 ASP A CA 1
ATOM 2009 C C . ASP A 1 264 ? 7.467 10.945 6.690 1.00 89.25 264 ASP A C 1
ATOM 2011 O O . ASP A 1 264 ? 7.719 11.056 7.892 1.00 89.25 264 ASP A O 1
ATOM 2015 N N . ILE A 1 265 ? 6.332 11.443 6.184 1.00 89.56 265 ILE A N 1
ATOM 2016 C CA . ILE A 1 265 ? 5.353 12.184 6.996 1.00 89.56 265 ILE A CA 1
ATOM 2017 C C . ILE A 1 265 ? 4.431 11.205 7.748 1.00 89.56 265 ILE A C 1
ATOM 2019 O O . ILE A 1 265 ? 3.781 10.373 7.108 1.00 89.56 265 ILE A O 1
ATOM 2023 N N . PRO A 1 266 ? 4.251 11.319 9.078 1.00 85.94 266 PRO A N 1
ATOM 2024 C CA . PRO A 1 266 ? 3.277 10.510 9.812 1.00 85.94 266 PRO A CA 1
ATOM 2025 C C . PRO A 1 266 ? 1.850 10.623 9.244 1.00 85.94 266 PRO A C 1
ATOM 2027 O O . PRO A 1 266 ? 1.403 11.686 8.806 1.00 85.94 266 PRO A O 1
ATOM 2030 N N . SER A 1 267 ? 1.103 9.518 9.234 1.00 80.75 267 SER A N 1
ATOM 2031 C CA . SER A 1 267 ? -0.290 9.516 8.765 1.00 80.75 267 SER A CA 1
ATOM 2032 C C . SER A 1 267 ? -1.157 10.503 9.572 1.00 80.75 267 SER A C 1
ATOM 2034 O O . SER A 1 267 ? -0.979 10.597 10.786 1.00 80.75 267 SER A O 1
ATOM 2036 N N . PRO A 1 268 ? -2.107 11.228 8.937 1.00 76.19 268 PRO A N 1
ATOM 2037 C CA . PRO A 1 268 ? -2.710 10.932 7.630 1.00 76.19 268 PRO A CA 1
ATOM 2038 C C . PRO A 1 268 ? -2.056 11.570 6.384 1.00 76.19 268 PRO A C 1
ATOM 2040 O O . PRO A 1 268 ? -2.578 11.338 5.297 1.00 76.19 268 PRO A O 1
ATOM 2043 N N . ALA A 1 269 ? -0.954 12.331 6.499 1.00 89.12 269 ALA A N 1
ATOM 2044 C CA . ALA A 1 269 ? -0.138 12.883 5.390 1.00 89.12 269 ALA A CA 1
ATOM 2045 C C . ALA A 1 269 ? -0.911 13.285 4.103 1.00 89.12 269 ALA A C 1
ATOM 2047 O O . ALA A 1 269 ? -0.507 12.947 2.990 1.00 89.12 269 ALA A O 1
ATOM 2048 N N . LEU A 1 270 ? -2.057 13.968 4.253 1.00 91.44 270 LEU A N 1
ATOM 2049 C CA . LEU A 1 270 ? -3.063 14.098 3.187 1.00 91.44 270 LEU A CA 1
ATOM 2050 C C . LEU A 1 270 ? -2.528 14.802 1.937 1.00 91.44 270 LEU A C 1
ATOM 2052 O O . LEU A 1 270 ? -2.768 14.325 0.830 1.00 91.44 270 LEU A O 1
ATOM 2056 N N . LYS A 1 271 ? -1.796 15.907 2.129 1.00 94.44 271 LYS A N 1
ATOM 2057 C CA . LYS A 1 271 ? -1.233 16.710 1.039 1.00 94.44 271 LYS A CA 1
ATOM 2058 C C . LYS A 1 271 ? -0.161 15.938 0.269 1.00 94.44 271 LYS A C 1
ATOM 2060 O O . LYS A 1 271 ? -0.305 15.765 -0.930 1.00 94.44 271 LYS A O 1
ATOM 2065 N N . ALA A 1 272 ? 0.810 15.352 0.968 1.00 94.31 272 ALA A N 1
ATOM 2066 C CA . ALA A 1 272 ? 1.850 14.543 0.332 1.00 94.31 272 ALA A CA 1
ATOM 2067 C C . ALA A 1 272 ? 1.286 13.311 -0.399 1.00 94.31 272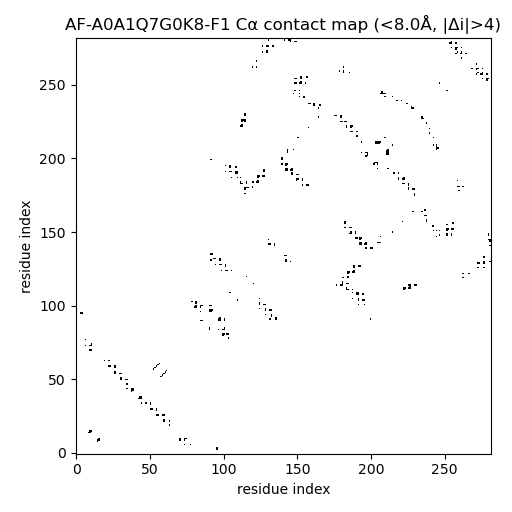 ALA A C 1
ATOM 2069 O O . ALA A 1 272 ? 1.768 12.953 -1.468 1.00 94.31 272 ALA A O 1
ATOM 2070 N N . ARG A 1 273 ? 0.214 12.689 0.122 1.00 95.81 273 ARG A N 1
ATOM 2071 C CA . ARG A 1 273 ? -0.490 11.616 -0.599 1.00 95.81 273 ARG A CA 1
ATOM 2072 C C . ARG A 1 273 ? -1.127 12.125 -1.888 1.00 95.81 273 ARG A C 1
ATOM 2074 O O . ARG A 1 273 ? -1.101 11.425 -2.892 1.00 95.81 273 ARG A O 1
ATOM 2081 N N . GLN A 1 274 ? -1.746 13.302 -1.846 1.00 96.25 274 GLN A N 1
ATOM 2082 C CA . GLN A 1 274 ? -2.332 13.909 -3.034 1.00 96.25 274 GLN A CA 1
ATOM 2083 C C . GLN A 1 274 ? -1.252 14.228 -4.071 1.00 96.25 274 GLN A C 1
ATOM 2085 O O . GLN A 1 274 ? -1.424 13.861 -5.225 1.00 96.25 274 GLN A O 1
ATOM 2090 N N . ASP A 1 275 ? -0.128 14.807 -3.650 1.00 96.31 275 ASP A N 1
ATOM 2091 C CA . ASP A 1 275 ? 0.981 15.147 -4.545 1.00 96.31 275 ASP A CA 1
ATOM 2092 C C . ASP A 1 275 ? 1.586 13.887 -5.197 1.00 96.31 275 ASP A C 1
ATOM 2094 O O . ASP A 1 275 ? 1.869 13.883 -6.395 1.00 96.31 275 ASP A O 1
ATOM 2098 N N . LEU A 1 276 ? 1.698 12.779 -4.450 1.00 97.19 276 LEU A N 1
ATOM 2099 C CA . LEU A 1 276 ? 2.056 11.465 -4.996 1.00 97.19 276 LEU A CA 1
ATOM 2100 C C . LEU A 1 276 ? 1.056 10.989 -6.057 1.00 97.19 276 LEU A C 1
ATOM 2102 O O . LEU A 1 276 ? 1.467 10.590 -7.143 1.00 97.19 276 LEU A O 1
ATOM 2106 N N . VAL A 1 277 ? -0.243 11.007 -5.745 1.00 97.00 277 VAL A N 1
ATOM 2107 C CA . VAL A 1 277 ? -1.298 10.567 -6.674 1.00 97.00 277 VAL A CA 1
ATOM 2108 C C . VAL A 1 277 ? -1.263 11.402 -7.950 1.00 97.00 277 VAL A C 1
ATOM 2110 O O . VAL A 1 277 ? -1.266 10.844 -9.042 1.00 97.00 277 VAL A O 1
ATOM 2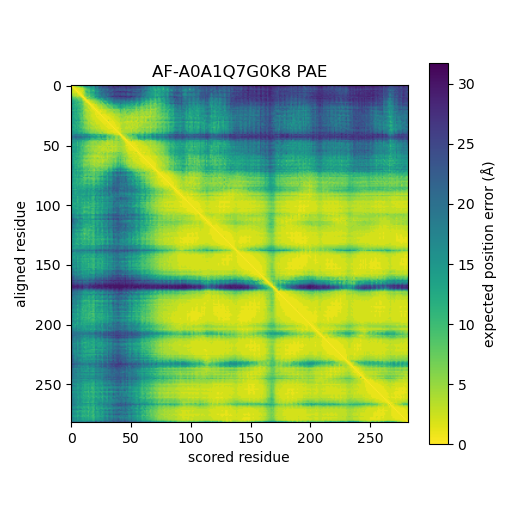113 N N . ASP A 1 278 ? -1.181 12.724 -7.816 1.00 96.75 278 ASP A N 1
ATOM 2114 C CA . ASP A 1 278 ? -1.138 13.646 -8.946 1.00 96.75 278 ASP A CA 1
ATOM 2115 C C . ASP A 1 278 ? 0.125 13.399 -9.796 1.00 96.75 278 ASP A C 1
ATOM 2117 O O . ASP A 1 278 ? 0.028 13.311 -11.018 1.00 96.75 278 ASP A O 1
ATOM 2121 N N . THR A 1 279 ? 1.283 13.156 -9.170 1.00 97.06 279 THR A N 1
ATOM 2122 C CA . THR A 1 279 ? 2.543 12.837 -9.872 1.00 97.06 279 THR A CA 1
ATOM 2123 C C . THR A 1 279 ? 2.486 11.500 -10.615 1.00 97.06 279 THR A C 1
ATOM 2125 O O . THR A 1 279 ? 2.934 11.405 -11.757 1.00 97.06 279 THR A O 1
ATOM 2128 N N . VAL A 1 280 ? 1.931 10.452 -9.997 1.00 96.69 280 VAL A N 1
ATOM 2129 C CA . VAL A 1 280 ? 1.792 9.126 -10.625 1.00 96.69 280 VAL A CA 1
ATOM 2130 C C . VAL A 1 280 ? 0.798 9.161 -11.788 1.00 96.69 280 VAL A C 1
ATOM 2132 O O . VAL A 1 280 ? 0.963 8.407 -12.748 1.00 96.69 280 VAL A O 1
ATOM 2135 N N . LEU A 1 281 ? -0.213 10.032 -11.736 1.00 95.19 281 LEU A N 1
ATOM 2136 C CA . LEU A 1 281 ? -1.302 10.087 -12.717 1.00 95.19 281 LEU A CA 1
ATOM 2137 C C . LEU A 1 281 ? -1.160 11.177 -13.787 1.00 95.19 281 LEU A C 1
ATOM 2139 O O . LEU A 1 281 ? -1.947 11.162 -14.728 1.00 95.19 281 LEU A O 1
ATOM 2143 N N . THR A 1 282 ? -0.151 12.051 -13.697 1.00 89.12 282 THR A N 1
ATOM 2144 C CA . THR A 1 282 ? 0.158 13.081 -14.719 1.00 89.12 282 THR A CA 1
ATOM 2145 C C . THR A 1 282 ? 0.424 12.454 -16.078 1.00 89.12 282 THR A C 1
ATOM 2147 O O . THR A 1 282 ? -0.209 12.807 -17.086 1.00 89.12 282 THR A O 1
#

Solvent-accessible surface area (backbone atoms only — not comparable to full-atom values): 15525 Å² total; per-residue (Å²): 134,61,67,66,58,50,56,67,48,57,72,38,74,67,41,49,54,50,52,55,49,51,52,53,50,52,44,51,51,52,45,51,51,49,51,50,50,34,55,74,68,68,69,48,70,86,52,50,66,58,53,47,47,44,39,49,60,69,44,46,47,54,54,49,52,52,51,51,52,46,60,68,44,45,60,60,52,46,53,53,51,30,61,62,38,72,78,42,92,61,31,68,76,40,70,76,39,33,50,37,52,52,54,45,41,41,71,75,70,49,82,77,35,85,76,50,48,76,66,43,56,51,49,26,53,54,49,48,44,53,41,52,64,70,35,48,88,65,44,57,65,48,38,46,49,34,21,48,50,42,44,46,25,42,58,52,52,54,55,53,49,44,52,46,66,74,70,52,86,86,80,57,72,66,62,50,44,52,52,39,34,44,50,37,31,49,36,45,30,25,53,39,34,42,49,51,27,25,69,73,64,75,45,82,44,69,53,86,95,33,45,39,67,59,54,52,50,54,40,51,53,47,28,54,48,33,31,37,64,65,74,45,92,78,58,80,78,81,75,80,77,82,76,79,58,99,62,61,67,72,56,26,49,50,41,45,54,29,43,46,57,29,67,72,42,70,85,81,38,63,65,41,47,47,52,28,42,52,59,54,67,107

pLDDT: mean 85.52, std 12.16, range [43.72, 98.25]

Nearest PDB structures (foldseek):
  8otz-assembly1_EW  TM=2.148E-01  e=4.335E+00  Bos taurus
  8phw-assembly1_A  TM=2.082E-01  e=7.694E+00  Homo sapiens

Radius of gyration: 23.91 Å; Cα contacts (8 Å, |Δi|>4): 271; chains: 1; bounding box: 58×32×75 Å

Mean predicted aligned error: 9.61 Å

Foldseek 3Di:
DPPLVVLVQLQDPVNLVVVLVVLVVVLVVVLVVVLVVCVVVVVDCPCSVVSVCCSVPVNSVVVVVVSVVCNVCSVVVLVVLLVVLLPDLCQLVDLSSLLSVLVVLLVPQDDAAPLADVQLVVLLSLLLSVLSNVCVVVDLVLLLLLLLLLLLLLLVLLLVLLVVLVPDDDDDLPVQSLSLNLSRSSLSSSRSSQVVSCSNVVDWRDQPVDTNVLSSVVSVLSSVQSNCSNPPPDGDGDDRDRPPGPDDPVLSVQLSVLSSQQSPDGPPSPVSSVSNSVSSRD

Sequence (282 aa):
MTFRRLLSTLTTVVSRQTTARALGVICVVGYIVTLATMAASGAGLQRWFFALLVWAVLAYVPLRIVLEAIHTLAPALRTKLIAQTVTRSDRYASRGTIELVVDGLIADTVVMPRIATPAQHGKVRDGVVAILMRVRDDGDIAVARAAQRCLAAVERWVTQSASWSAAQAAHNIQARWATVRALAALAGMTRVLIAAFEDRAGQKFSAGPVDGARAIAYLEACLDFCDQLALEVNVAPWTEPALHLDIAPALRDRIWDAWKAYADIPSPALKARQDLVDTVLT

Secondary structure (DSSP, 8-state):
--HHHHHHHTTSHHHHHHHHHHHHHHHHHHHHHHHHHHHHTT--GGGHHHHHHIIIIIIIHHHHHHHHHHHHHHHHHHHHHHHHHHT-TTTTTSHHHHHHHHHHHHHHH----TT--HHHHHHHHHHHHHHHHHTSTT-HHHHHHHHHHHHHHHHHHHHHHHHHHHH-S-S-HHHHHHHHHHHHHHHHHHHHHHHHHHHHHSS--EETTEEHHHHHHHHHHHHHHHHHHHH-SSPPPP-PPP------HHHHHHHHHHHHHHHHSPTT-HHHHHHHHHHHH-